Protein AF-A0A0G3GZN6-F1 (afdb_monomer)

Radius of gyration: 26.16 Å; Cα contacts (8 Å, |Δi|>4): 339; chains: 1; bounding box: 71×55×62 Å

Solvent-accessible surface area (backbone atoms only — not comparable to full-atom values): 18906 Å² total; per-residue (Å²): 135,57,73,65,49,55,49,53,52,57,49,46,60,49,47,71,54,46,56,57,53,53,52,50,51,47,49,55,53,44,57,55,48,41,56,56,49,52,62,37,62,72,39,82,48,73,69,30,51,52,51,42,54,56,49,53,56,48,53,42,52,58,48,52,52,50,45,58,50,50,54,51,56,45,49,78,73,47,54,88,34,71,83,41,93,45,68,72,44,28,52,50,44,50,58,52,49,53,53,51,50,54,51,41,54,48,48,52,56,48,51,72,51,54,74,42,95,53,46,46,66,51,36,50,52,42,48,55,48,22,53,51,52,43,58,53,43,46,75,64,38,50,30,88,87,80,64,40,70,31,90,57,91,67,89,54,46,56,73,44,80,43,69,23,84,79,78,71,45,76,36,78,49,72,48,52,74,50,27,47,42,42,72,59,39,26,51,51,45,15,51,55,76,38,44,67,52,53,50,51,48,54,63,45,71,72,45,96,79,70,55,34,28,58,52,43,51,53,52,46,52,44,52,54,51,30,48,49,47,18,33,75,69,38,47,76,58,34,62,72,44,46,64,56,58,43,48,51,49,46,46,46,33,64,72,32,88,70,24,43,40,61,66,74,75,17,24,67,18,32,42,28,45,47,52,32,53,43,52,50,33,56,51,43,52,53,28,57,74,71,64,36,63,69,62,35,53,52,51,49,50,36,48,62,71,65,46,58,92,89,40,63,66,50,50,26,37,74,66,74,67,55,50,70,70,59,45,53,56,51,46,59,52,21,71,67,33,48,76,51,91,88,66,75,92,124

Sequence (346 aa):
MTSELQEILALRDRLDVFLPKLKQRCQEFGEDSKKEAAEMRADQTDEGKQSFGVFTAAVIRQIMAVGTKAERTFAQHFEKFEDSDNDAVFAEYKRSSDRVDTFLEWLEIYTDHLFDDGYGEDSERLYQQALQDYEQLKNSFTCSQCGAPVPVDKMYYTSQYLTCLGCETQTTFTPTEAMQMLPRLAEDLADSRTKHLEKELDDLALKHNLYHGEMLVRHVNYLLAQYRVMHEILPEYAEQKRHQFITSAVVEATQKAHTDLEPAGTLIPDVSYVNVIGGFGDGLILLRQDNDTLIAALLEDIVRALARPGDGLAEAVLANTYNNEVWEQYAAIAQQSPQSEKHNPL

pLDDT: mean 86.74, std 11.37, range [29.16, 98.56]

Structure (mmCIF, N/CA/C/O backbone):
data_AF-A0A0G3GZN6-F1
#
_entry.id   AF-A0A0G3GZN6-F1
#
loop_
_atom_site.group_PDB
_atom_site.id
_atom_site.type_symbol
_atom_site.label_atom_id
_atom_site.label_alt_id
_atom_site.label_comp_id
_atom_site.label_asym_id
_atom_site.label_entity_id
_atom_site.label_seq_id
_atom_site.pdbx_PDB_ins_code
_atom_site.Cartn_x
_atom_site.Cartn_y
_atom_site.Cartn_z
_atom_site.occupancy
_atom_site.B_iso_or_equiv
_atom_site.auth_seq_id
_atom_site.auth_comp_id
_atom_site.auth_asym_id
_atom_site.auth_atom_id
_atom_site.pdbx_PDB_model_num
ATOM 1 N N . MET A 1 1 ? 34.617 17.169 -29.721 1.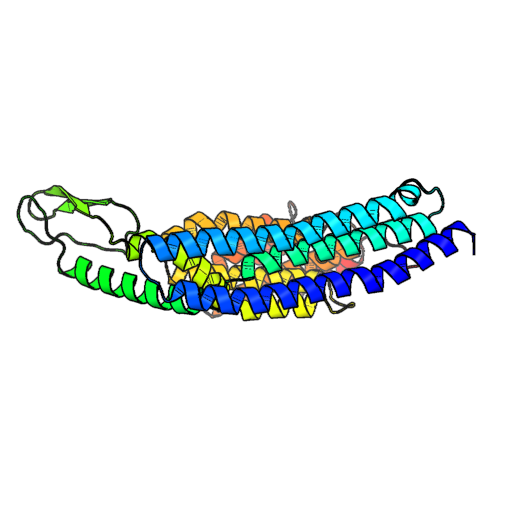00 54.88 1 MET A N 1
ATOM 2 C CA . MET A 1 1 ? 33.495 17.594 -28.858 1.00 54.88 1 MET A CA 1
ATOM 3 C C . MET A 1 1 ? 33.037 18.964 -29.314 1.00 54.88 1 MET A C 1
ATOM 5 O O . MET A 1 1 ? 33.888 19.823 -29.510 1.00 54.88 1 MET A O 1
ATOM 9 N N . THR A 1 2 ? 31.738 19.136 -29.552 1.00 71.50 2 THR A N 1
ATOM 10 C CA . THR A 1 2 ? 31.125 20.434 -29.874 1.00 71.50 2 THR A CA 1
ATOM 11 C C . THR A 1 2 ? 31.126 21.344 -28.637 1.00 71.50 2 THR A C 1
ATOM 13 O O . THR A 1 2 ? 31.161 20.855 -27.508 1.00 71.50 2 THR A O 1
ATOM 16 N N . SER A 1 3 ? 31.116 22.665 -28.844 1.00 84.81 3 SER A N 1
ATOM 17 C CA . SER A 1 3 ? 31.146 23.662 -27.757 1.00 84.81 3 SER A CA 1
ATOM 18 C C . SER A 1 3 ? 29.940 23.550 -26.814 1.00 84.81 3 SER A C 1
ATOM 20 O O . SER A 1 3 ? 30.090 23.732 -25.612 1.00 84.81 3 SER A O 1
ATOM 22 N N . GLU A 1 4 ? 28.760 23.214 -27.340 1.00 88.44 4 GLU A N 1
ATOM 23 C CA . GLU A 1 4 ? 27.531 23.024 -26.551 1.00 88.44 4 GLU A CA 1
ATOM 24 C C . GLU A 1 4 ? 27.600 21.783 -25.660 1.00 88.44 4 GLU A C 1
ATOM 26 O O . GLU A 1 4 ? 27.222 21.837 -24.494 1.00 88.44 4 GLU A O 1
ATOM 31 N N . LEU A 1 5 ? 28.169 20.686 -26.172 1.00 90.38 5 LEU A N 1
ATOM 32 C CA . LEU A 1 5 ? 28.367 19.472 -25.386 1.00 90.38 5 LEU A CA 1
ATOM 33 C C . LEU A 1 5 ? 29.334 19.717 -24.219 1.00 90.38 5 LEU A C 1
ATOM 35 O O . LEU A 1 5 ? 29.114 19.229 -23.118 1.00 90.38 5 LEU A O 1
ATOM 39 N N . GLN A 1 6 ? 30.390 20.510 -24.423 1.00 93.19 6 GLN A N 1
ATOM 40 C CA . GLN A 1 6 ? 31.271 20.928 -23.324 1.00 93.19 6 GLN A CA 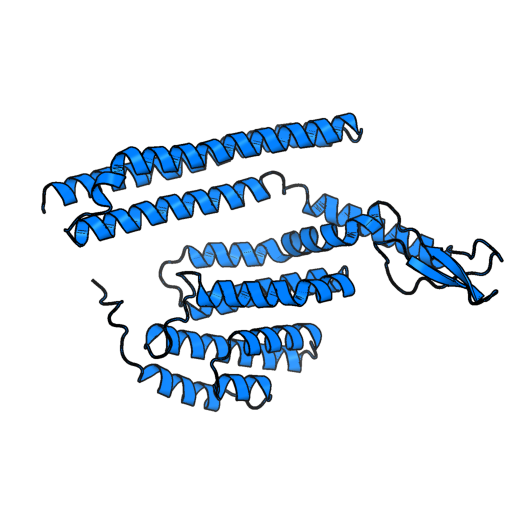1
ATOM 41 C C . GLN A 1 6 ? 30.540 21.762 -22.274 1.00 93.19 6 GLN A C 1
ATOM 43 O O . GLN A 1 6 ? 30.786 21.601 -21.079 1.00 93.19 6 GLN A O 1
ATOM 48 N N . GLU A 1 7 ? 29.659 22.653 -22.717 1.00 94.94 7 GLU A N 1
ATOM 49 C CA . GLU A 1 7 ? 28.921 23.536 -21.828 1.00 94.94 7 GLU A CA 1
ATOM 50 C C . GLU A 1 7 ? 27.921 22.769 -20.956 1.00 94.94 7 GLU A C 1
ATOM 52 O O . GLU A 1 7 ? 27.927 22.946 -19.735 1.00 94.94 7 GLU A O 1
ATOM 57 N N . ILE A 1 8 ? 27.108 21.888 -21.547 1.00 95.81 8 ILE A N 1
ATOM 58 C CA . ILE A 1 8 ? 26.110 21.128 -20.787 1.00 95.81 8 ILE A CA 1
ATOM 59 C C . ILE A 1 8 ? 26.760 20.133 -19.820 1.00 95.81 8 ILE A C 1
ATOM 61 O O . ILE A 1 8 ? 26.313 20.020 -18.683 1.00 95.81 8 ILE A O 1
ATOM 65 N N . LEU A 1 9 ? 27.877 19.499 -20.199 1.00 93.81 9 LEU A N 1
ATOM 66 C CA . LEU A 1 9 ? 28.622 18.614 -19.296 1.00 93.81 9 LEU A CA 1
ATOM 67 C C . LEU A 1 9 ? 29.187 19.380 -18.089 1.00 93.81 9 LEU A C 1
ATOM 69 O O . LEU A 1 9 ? 29.111 18.902 -16.960 1.00 93.81 9 LEU A O 1
ATOM 73 N N . ALA A 1 10 ? 29.690 20.602 -18.297 1.00 95.19 10 ALA A N 1
ATOM 74 C CA . ALA A 1 10 ? 30.166 21.447 -17.202 1.00 95.19 10 ALA A CA 1
ATOM 75 C C . ALA A 1 10 ? 29.026 21.925 -16.283 1.00 95.19 10 ALA A C 1
ATOM 77 O O . ALA A 1 10 ? 29.235 22.118 -15.083 1.00 95.19 10 ALA A O 1
ATOM 78 N N . LEU A 1 11 ? 27.825 22.140 -16.828 1.00 96.06 11 LEU A N 1
ATOM 79 C CA . LEU A 1 11 ? 26.633 22.441 -16.034 1.00 96.06 11 LEU A CA 1
ATOM 80 C C . LEU A 1 11 ? 26.155 21.216 -15.256 1.00 96.06 11 LEU A C 1
ATOM 82 O O . LEU A 1 11 ? 25.836 21.353 -14.075 1.00 96.06 11 LEU A O 1
ATOM 86 N N . ARG A 1 12 ? 26.188 20.026 -15.862 1.00 93.75 12 ARG A N 1
ATOM 87 C CA . ARG A 1 12 ? 25.892 18.764 -15.182 1.00 93.75 12 ARG A CA 1
ATOM 88 C C . ARG A 1 12 ? 26.830 18.527 -14.002 1.00 93.75 12 ARG A C 1
ATOM 90 O O . ARG A 1 12 ? 26.353 18.249 -12.909 1.00 93.75 12 ARG A O 1
ATOM 97 N N . ASP A 1 13 ? 28.138 18.737 -14.162 1.00 87.88 13 ASP A N 1
ATOM 98 C CA . ASP A 1 13 ? 29.097 18.593 -13.053 1.00 87.88 13 ASP A CA 1
ATOM 99 C C . ASP A 1 13 ? 28.774 19.539 -11.878 1.00 87.88 13 ASP A C 1
ATOM 101 O O . ASP A 1 13 ? 28.983 19.208 -10.710 1.00 87.88 13 ASP A O 1
ATOM 105 N N . ARG A 1 14 ? 28.237 20.734 -12.162 1.00 93.56 14 ARG A N 1
ATOM 106 C CA . ARG A 1 14 ? 27.777 21.666 -11.119 1.00 93.56 14 ARG A CA 1
ATOM 107 C C . ARG A 1 14 ? 26.476 21.201 -10.477 1.00 93.56 14 ARG A C 1
ATOM 109 O O . ARG A 1 14 ? 26.337 21.348 -9.263 1.00 93.56 14 ARG A O 1
ATOM 116 N N . LEU A 1 15 ? 25.551 20.658 -11.266 1.00 90.69 15 LEU A N 1
ATOM 117 C CA . LEU A 1 15 ? 24.291 20.095 -10.784 1.00 90.69 15 LEU A CA 1
ATOM 118 C C . LEU A 1 15 ? 24.547 18.924 -9.823 1.00 90.69 15 LEU A C 1
ATOM 120 O O . LEU A 1 15 ? 23.963 18.893 -8.739 1.00 90.69 15 LEU A O 1
ATOM 124 N N . ASP A 1 16 ? 25.519 18.069 -10.154 1.00 78.88 16 ASP A N 1
ATOM 125 C CA . ASP A 1 16 ? 25.955 16.917 -9.348 1.00 78.88 16 ASP A CA 1
ATOM 126 C C . ASP A 1 16 ? 26.524 17.310 -7.983 1.00 78.88 16 ASP A C 1
ATOM 128 O O . ASP A 1 16 ? 26.513 16.520 -7.044 1.00 78.88 16 ASP A O 1
ATOM 132 N N . VAL A 1 17 ? 26.987 18.551 -7.832 1.00 88.12 17 VAL A N 1
ATOM 133 C CA . VAL A 1 17 ? 27.414 19.102 -6.538 1.00 88.12 17 VAL A CA 1
ATOM 134 C C . VAL A 1 17 ? 26.287 19.882 -5.860 1.00 88.12 17 VAL A C 1
ATOM 136 O O . VAL A 1 17 ? 26.224 19.957 -4.631 1.00 88.12 17 VAL A O 1
ATOM 139 N N . PHE A 1 18 ? 25.413 20.508 -6.642 1.00 93.50 18 PHE A N 1
ATOM 140 C CA . PHE A 1 18 ? 24.361 21.386 -6.151 1.00 93.50 18 PHE A CA 1
ATOM 141 C C . PHE A 1 18 ? 23.223 20.620 -5.472 1.00 93.50 18 PHE A C 1
ATOM 143 O O . PHE A 1 18 ? 22.895 20.944 -4.328 1.00 93.50 18 PHE A O 1
ATOM 150 N N . LEU A 1 19 ? 22.659 19.600 -6.129 1.00 83.62 19 LEU A N 1
ATOM 151 C CA . LEU A 1 19 ? 21.518 18.847 -5.592 1.00 83.62 19 LEU A CA 1
ATOM 152 C C . LEU A 1 19 ? 21.861 18.131 -4.274 1.00 83.62 19 LEU A C 1
ATOM 154 O O . LEU A 1 19 ? 21.110 18.306 -3.311 1.00 83.62 19 LEU A O 1
ATOM 158 N N . PRO A 1 20 ? 23.016 17.442 -4.128 1.00 81.44 20 PRO A N 1
ATOM 159 C CA . PRO A 1 20 ? 23.381 16.837 -2.846 1.00 81.44 20 PRO A CA 1
ATOM 160 C C . PRO A 1 20 ? 23.538 17.852 -1.709 1.00 81.44 20 PRO A C 1
ATOM 162 O O . PRO A 1 20 ? 23.175 17.560 -0.574 1.00 81.44 20 PRO A O 1
ATOM 165 N N . LYS A 1 21 ? 24.022 19.069 -1.994 1.00 87.56 21 LYS A N 1
ATOM 166 C CA . LYS A 1 21 ? 24.118 20.136 -0.982 1.00 87.56 21 LYS A CA 1
ATOM 167 C C . LYS A 1 21 ? 22.751 20.649 -0.543 1.00 87.56 21 LYS A C 1
ATOM 169 O O . LYS A 1 21 ? 22.578 20.975 0.629 1.00 87.56 21 LYS A O 1
ATOM 174 N N . LEU A 1 22 ? 21.793 20.752 -1.466 1.00 90.19 22 LEU A N 1
ATOM 175 C CA . LEU A 1 22 ? 20.415 21.094 -1.113 1.00 90.19 22 LEU A CA 1
ATOM 176 C C . LEU A 1 22 ? 19.787 19.993 -0.258 1.00 90.19 22 LEU A C 1
ATOM 178 O O . LEU A 1 22 ? 19.248 20.299 0.802 1.00 90.19 22 LEU A O 1
ATOM 182 N N . LYS A 1 23 ? 19.942 18.731 -0.674 1.00 82.25 23 LYS A N 1
ATOM 183 C CA . LYS A 1 23 ? 19.497 17.551 0.074 1.00 82.25 23 LYS A CA 1
ATOM 184 C C . LYS A 1 23 ? 20.052 17.539 1.499 1.00 82.25 23 LYS A C 1
ATOM 186 O O . LYS A 1 23 ? 19.273 17.497 2.445 1.00 82.25 23 LYS A O 1
ATOM 191 N N . GLN A 1 24 ? 21.368 17.694 1.657 1.00 81.94 24 GLN A N 1
ATOM 192 C CA . GLN A 1 24 ? 22.016 17.766 2.969 1.00 81.94 24 GLN A CA 1
ATOM 193 C C . GLN A 1 24 ? 21.438 18.895 3.832 1.00 81.94 24 GLN A C 1
ATOM 195 O O . GLN A 1 24 ? 21.144 18.691 5.004 1.00 81.94 24 GLN A O 1
ATOM 200 N N . ARG A 1 25 ? 21.221 20.082 3.258 1.00 88.50 25 ARG A N 1
ATOM 201 C CA . ARG A 1 25 ? 20.662 21.217 4.002 1.00 88.50 25 ARG A CA 1
ATOM 202 C C . ARG A 1 25 ? 19.217 20.975 4.450 1.00 88.50 25 ARG A C 1
ATOM 204 O O . ARG A 1 25 ? 18.853 21.401 5.543 1.00 88.50 25 ARG A O 1
ATOM 211 N N . CYS A 1 26 ? 18.398 20.321 3.626 1.00 87.62 26 CYS A N 1
ATOM 212 C CA . CYS A 1 26 ? 17.045 19.912 4.011 1.00 87.62 26 CYS A CA 1
ATOM 213 C C . CYS A 1 26 ? 17.077 18.870 5.136 1.00 87.62 26 CYS A C 1
ATOM 215 O O . CYS A 1 26 ? 16.273 18.952 6.062 1.00 87.62 26 CYS A O 1
ATOM 217 N N . GLN A 1 27 ? 18.033 17.939 5.084 1.00 82.75 27 GLN A N 1
ATOM 218 C CA . GLN A 1 27 ? 18.252 16.950 6.139 1.00 82.75 27 GLN A CA 1
ATOM 219 C C . GLN A 1 27 ? 18.639 17.612 7.465 1.00 82.75 27 GLN A C 1
ATOM 221 O O . GLN A 1 27 ? 17.963 17.411 8.465 1.00 82.75 27 GLN A O 1
ATOM 226 N N . GLU A 1 28 ? 19.657 18.475 7.462 1.00 84.25 28 GLU A N 1
ATOM 227 C CA . GLU A 1 28 ? 20.107 19.209 8.654 1.00 84.25 28 GLU A CA 1
ATOM 228 C C . GLU A 1 28 ? 18.979 20.049 9.272 1.00 84.25 28 GLU A C 1
ATOM 230 O O . GLU A 1 28 ? 18.716 19.960 10.469 1.00 84.25 28 GLU A O 1
ATOM 235 N N . PHE A 1 29 ? 18.267 20.823 8.447 1.00 91.94 29 PHE A N 1
ATOM 236 C CA . PHE A 1 29 ? 17.153 21.648 8.915 1.00 91.94 29 PHE A CA 1
ATOM 237 C C . PHE A 1 29 ? 15.992 20.810 9.464 1.00 91.94 29 PHE A C 1
ATOM 239 O O . PHE A 1 29 ? 15.386 21.177 10.472 1.00 91.94 29 PHE A O 1
ATOM 246 N N . GLY A 1 30 ? 15.684 19.686 8.817 1.00 86.12 30 GLY A N 1
ATOM 247 C CA . GLY A 1 30 ? 14.639 18.780 9.271 1.00 86.12 30 GLY A CA 1
ATOM 248 C C . GLY A 1 30 ? 14.979 18.103 10.600 1.00 86.12 30 GLY A C 1
ATOM 249 O O . GLY A 1 30 ? 14.142 18.090 11.496 1.00 86.12 30 GLY A O 1
ATOM 250 N N . GLU A 1 31 ? 16.210 17.625 10.776 1.00 79.69 31 GLU A N 1
ATOM 251 C CA . GLU A 1 31 ? 16.668 17.017 12.033 1.00 79.69 31 GLU A CA 1
ATOM 252 C C . GLU A 1 31 ? 16.656 18.002 13.209 1.00 79.69 31 GLU A C 1
ATOM 254 O O . GLU A 1 31 ? 16.281 17.642 14.326 1.00 79.69 31 GLU A O 1
ATOM 259 N N . ASP A 1 32 ? 17.015 19.265 12.978 1.00 85.56 32 ASP A N 1
ATOM 260 C CA . ASP A 1 32 ? 16.890 20.295 14.011 1.00 85.56 32 ASP A CA 1
ATOM 261 C C . ASP A 1 32 ? 15.421 20.620 14.314 1.00 85.56 32 ASP A C 1
ATOM 263 O O . ASP A 1 32 ? 15.041 20.728 15.482 1.00 85.56 32 ASP A O 1
ATOM 267 N N . SER A 1 33 ? 14.570 20.663 13.286 1.00 90.38 33 SER A N 1
ATOM 268 C CA . SER A 1 33 ? 13.128 20.884 13.446 1.00 90.38 33 SER A CA 1
ATOM 269 C C . SER A 1 33 ? 12.433 19.739 14.189 1.00 90.38 33 SER A C 1
ATOM 271 O O . SER A 1 33 ? 11.510 19.991 14.959 1.00 90.38 33 SER A O 1
ATOM 273 N N . LYS A 1 34 ? 12.869 18.483 14.007 1.00 82.81 34 LYS A N 1
ATOM 274 C CA . LYS A 1 34 ? 12.354 17.316 14.749 1.00 82.81 34 LYS A CA 1
ATOM 275 C C . LYS A 1 34 ? 12.546 17.465 16.258 1.00 82.81 34 LYS A C 1
ATOM 277 O O . LYS A 1 34 ? 11.641 17.128 17.020 1.00 82.81 34 LYS A O 1
ATOM 282 N N . LYS A 1 35 ? 13.698 17.986 16.696 1.00 80.88 35 LYS A N 1
ATOM 283 C CA . LYS A 1 35 ? 13.993 18.201 18.126 1.00 80.88 35 LYS A CA 1
ATOM 284 C C . LYS A 1 35 ? 13.028 19.215 18.737 1.00 80.88 35 LYS A C 1
ATOM 286 O O . LYS A 1 35 ? 12.442 18.946 19.779 1.00 80.88 35 LYS A O 1
ATOM 291 N N . GLU A 1 36 ? 12.812 20.334 18.051 1.00 83.44 36 GLU A N 1
ATOM 292 C CA . GLU A 1 36 ? 11.877 21.382 18.481 1.00 83.44 36 GLU A CA 1
ATOM 293 C C . GLU A 1 36 ? 10.416 20.889 18.458 1.00 83.44 36 GLU A C 1
ATOM 295 O O . GLU A 1 36 ? 9.658 21.099 19.405 1.00 83.44 36 GLU A O 1
ATOM 300 N N . ALA A 1 37 ? 10.040 20.124 17.430 1.00 81.88 37 ALA A N 1
ATOM 301 C CA . ALA A 1 37 ? 8.743 19.456 17.338 1.00 81.88 37 ALA A CA 1
ATOM 302 C C . ALA A 1 37 ? 8.474 18.493 18.510 1.00 81.88 37 ALA A C 1
ATOM 304 O O . ALA A 1 37 ? 7.339 18.415 18.984 1.00 81.88 37 ALA A O 1
ATOM 305 N N . ALA A 1 38 ? 9.486 17.759 18.981 1.00 74.88 38 ALA A N 1
ATOM 306 C CA . ALA A 1 38 ? 9.346 16.837 20.107 1.00 74.88 38 ALA A CA 1
ATOM 307 C C . ALA A 1 38 ? 9.041 17.572 21.425 1.00 74.88 38 ALA A C 1
ATOM 309 O O . ALA A 1 38 ? 8.207 17.111 22.204 1.00 74.88 38 ALA A O 1
ATOM 310 N N . GLU A 1 39 ? 9.654 18.738 21.649 1.00 74.75 39 GLU A N 1
ATOM 311 C CA . GLU A 1 39 ? 9.360 19.591 22.808 1.00 74.75 39 GLU A CA 1
ATOM 312 C C . GLU A 1 39 ? 7.918 20.120 22.763 1.00 74.75 39 GLU A C 1
ATOM 314 O O . GLU A 1 39 ? 7.222 20.100 23.778 1.00 74.75 39 GLU A O 1
ATOM 319 N N . MET A 1 40 ? 7.431 20.508 21.578 1.00 75.69 40 MET A N 1
ATOM 320 C CA . MET A 1 40 ? 6.047 20.961 21.385 1.00 75.69 40 MET A CA 1
ATOM 321 C C . MET A 1 40 ? 5.017 19.835 21.565 1.00 75.69 40 MET A C 1
ATOM 323 O O . MET A 1 40 ? 3.931 20.083 22.081 1.00 75.69 40 MET A O 1
ATOM 327 N N . ARG A 1 41 ? 5.344 18.587 21.195 1.00 67.31 41 ARG A N 1
ATOM 328 C CA . ARG A 1 41 ? 4.459 17.419 21.405 1.00 67.31 41 ARG A CA 1
ATOM 329 C C . ARG A 1 41 ? 4.240 17.059 22.871 1.00 67.31 41 ARG A C 1
ATOM 331 O O . ARG A 1 41 ? 3.245 16.406 23.192 1.00 67.31 41 ARG A O 1
ATOM 338 N N . ALA A 1 42 ? 5.155 17.440 23.759 1.00 70.50 42 ALA A N 1
ATOM 339 C CA . ALA A 1 42 ? 4.995 17.189 25.188 1.00 70.50 42 ALA A CA 1
ATOM 340 C C . ALA A 1 42 ? 3.809 17.975 25.783 1.00 70.50 42 ALA A C 1
ATOM 342 O O . ALA A 1 42 ? 3.253 17.570 26.806 1.00 70.50 42 ALA A O 1
ATOM 343 N N . ASP A 1 43 ? 3.388 19.059 25.125 1.00 71.44 43 ASP A N 1
ATOM 344 C CA . ASP A 1 43 ? 2.198 19.822 25.482 1.00 71.44 43 ASP A CA 1
ATOM 345 C C . ASP A 1 43 ? 0.939 19.214 24.837 1.00 71.44 43 ASP A C 1
ATOM 347 O O . ASP A 1 43 ? 0.632 19.417 23.663 1.00 71.44 43 ASP A O 1
ATOM 351 N N . GLN A 1 44 ? 0.201 18.436 25.631 1.00 63.56 44 GLN A N 1
ATOM 352 C CA . GLN A 1 44 ? -1.002 17.712 25.199 1.00 63.56 44 GLN A CA 1
ATOM 353 C C . GLN A 1 44 ? -2.284 18.565 25.220 1.00 63.56 44 GLN A C 1
ATOM 355 O O . GLN A 1 44 ? -3.376 18.033 24.992 1.00 63.56 44 GLN A O 1
ATOM 360 N N . THR A 1 45 ? -2.182 19.868 25.499 1.00 71.69 45 THR A N 1
ATOM 361 C CA . THR A 1 45 ? -3.320 20.793 25.412 1.00 71.69 45 THR A CA 1
ATOM 362 C C . THR A 1 45 ? -3.750 21.016 23.959 1.00 71.69 45 THR A C 1
ATOM 364 O O . THR A 1 45 ? -2.980 20.801 23.022 1.00 71.69 45 THR A O 1
ATOM 367 N N . ASP A 1 46 ? -4.986 21.473 23.742 1.00 58.47 46 ASP A N 1
ATOM 368 C CA . ASP A 1 46 ? -5.468 21.806 22.392 1.00 58.47 46 ASP A CA 1
ATOM 369 C C . ASP A 1 46 ? -4.649 22.942 21.754 1.00 58.47 46 ASP A C 1
ATOM 371 O O . ASP A 1 46 ? -4.366 22.915 20.554 1.00 58.47 46 ASP A O 1
ATOM 375 N N . GLU A 1 47 ? -4.195 23.898 22.569 1.00 67.19 47 GLU A N 1
ATOM 376 C CA . GLU A 1 47 ? -3.286 24.975 22.157 1.00 67.19 47 GLU A CA 1
ATOM 377 C C . GLU A 1 47 ? -1.904 24.429 21.755 1.00 67.19 47 GLU A C 1
ATOM 379 O O . GLU A 1 47 ? -1.343 24.850 20.735 1.00 67.19 47 GLU A O 1
ATOM 384 N N . GLY A 1 48 ? -1.382 23.443 22.494 1.00 68.69 48 GLY A N 1
ATOM 385 C CA . GLY A 1 48 ? -0.144 22.729 22.170 1.00 68.69 48 GLY A CA 1
ATOM 386 C C . GLY A 1 48 ? -0.237 21.965 20.847 1.00 68.69 48 GLY A C 1
ATOM 387 O O . GLY A 1 48 ? 0.605 22.137 19.962 1.00 68.69 48 GLY A O 1
ATOM 388 N N . LYS A 1 49 ? -1.324 21.212 20.639 1.00 64.81 49 LYS A N 1
ATOM 389 C CA . LYS A 1 49 ? -1.589 20.480 19.385 1.00 64.81 49 LYS A CA 1
ATOM 390 C C . LYS A 1 49 ? -1.718 21.412 18.180 1.00 64.81 49 LYS A C 1
ATOM 392 O O . LYS A 1 49 ? -1.166 21.124 17.116 1.00 64.81 49 LYS A O 1
ATOM 397 N N . GLN A 1 50 ? -2.412 22.542 18.334 1.00 66.62 50 GLN A N 1
ATOM 398 C CA . GLN A 1 50 ? -2.526 23.545 17.274 1.00 66.62 50 GLN A CA 1
ATOM 399 C C . GLN A 1 50 ? -1.160 24.158 16.940 1.00 66.62 50 GLN A C 1
ATOM 401 O O . GLN A 1 50 ? -0.816 24.294 15.764 1.00 66.62 50 GLN A O 1
ATOM 406 N N . SER A 1 51 ? -0.369 24.489 17.961 1.00 76.81 51 SER A N 1
ATOM 407 C CA . SER A 1 51 ? 0.974 25.052 17.793 1.00 76.81 51 SER A CA 1
ATOM 408 C C . SER A 1 51 ? 1.908 24.074 17.073 1.00 76.81 51 SER A C 1
ATOM 410 O O . SER A 1 51 ? 2.592 24.468 16.127 1.00 76.81 51 SER A O 1
ATOM 412 N N . PHE A 1 52 ? 1.851 22.787 17.427 1.00 79.00 52 PHE A N 1
ATOM 413 C CA . PHE A 1 52 ? 2.579 21.715 16.748 1.00 79.00 52 PHE A CA 1
ATOM 414 C C . PHE A 1 52 ? 2.188 21.586 15.263 1.00 79.00 52 PHE A C 1
ATOM 416 O O . PHE A 1 52 ? 3.055 21.523 14.387 1.00 79.00 52 PHE A O 1
ATOM 423 N N . GLY A 1 53 ? 0.888 21.601 14.948 1.00 71.12 53 GLY A N 1
ATOM 424 C CA . GLY A 1 53 ? 0.406 21.541 13.563 1.00 71.12 53 GLY A CA 1
ATOM 425 C C . GLY A 1 53 ? 0.840 22.747 12.719 1.00 71.12 53 GLY A C 1
ATOM 426 O O . GLY A 1 53 ? 1.258 22.598 11.571 1.00 71.12 53 GLY A O 1
ATOM 427 N N . VAL A 1 54 ? 0.801 23.955 13.291 1.00 76.94 54 VAL A N 1
ATOM 428 C CA . VAL A 1 54 ? 1.266 25.178 12.611 1.00 76.94 54 VAL A CA 1
ATOM 429 C C . VAL A 1 54 ? 2.774 25.133 12.359 1.00 76.94 54 VAL A C 1
ATOM 431 O O . VAL A 1 54 ? 3.217 25.494 11.264 1.00 76.94 54 VAL A O 1
ATOM 434 N N . PHE A 1 55 ? 3.546 24.680 13.348 1.00 89.69 55 PHE A N 1
ATOM 435 C CA . PHE A 1 55 ? 4.997 24.552 13.263 1.00 89.69 55 PHE A CA 1
ATOM 436 C C . PHE A 1 55 ? 5.419 23.564 12.171 1.00 89.69 55 PHE A C 1
ATOM 438 O O . PHE A 1 55 ? 6.131 23.940 11.240 1.00 89.69 55 PHE A O 1
ATOM 445 N N . THR A 1 56 ? 4.922 22.327 12.226 1.00 84.50 56 THR A N 1
ATOM 446 C CA . THR A 1 56 ? 5.272 21.274 11.257 1.00 84.50 56 THR A CA 1
ATOM 447 C C . THR A 1 56 ? 4.925 21.676 9.824 1.00 84.50 56 THR A C 1
ATOM 449 O O . THR A 1 56 ? 5.762 21.561 8.928 1.00 84.50 56 THR A O 1
ATOM 452 N N . ALA A 1 57 ? 3.750 22.273 9.606 1.00 77.25 57 ALA A N 1
ATOM 453 C CA . ALA A 1 57 ? 3.365 22.787 8.295 1.00 77.25 57 ALA A CA 1
ATOM 454 C C . ALA A 1 57 ? 4.281 23.928 7.807 1.00 77.25 57 ALA A C 1
ATOM 456 O O . ALA A 1 57 ? 4.511 24.069 6.604 1.00 77.25 57 ALA A O 1
ATOM 457 N N . ALA A 1 58 ? 4.800 24.770 8.709 1.00 84.25 58 ALA A N 1
ATOM 458 C CA . ALA A 1 58 ? 5.759 25.815 8.353 1.00 84.25 58 ALA A CA 1
ATOM 459 C C . ALA A 1 58 ? 7.116 25.233 7.941 1.00 84.25 58 ALA A C 1
ATOM 461 O O . ALA A 1 58 ? 7.670 25.668 6.930 1.00 84.25 58 ALA A O 1
ATOM 462 N N . VAL A 1 59 ? 7.602 24.223 8.667 1.00 91.25 59 VAL A N 1
ATOM 463 C CA . VAL A 1 59 ? 8.847 23.512 8.346 1.00 91.25 59 VAL A CA 1
ATOM 464 C C . VAL A 1 59 ? 8.743 22.820 6.987 1.00 91.25 59 VAL A C 1
ATOM 466 O O . VAL A 1 59 ? 9.610 23.028 6.136 1.00 91.25 59 VAL A O 1
ATOM 469 N N . ILE A 1 60 ? 7.655 22.082 6.736 1.00 85.25 60 ILE A N 1
ATOM 470 C CA . ILE A 1 60 ? 7.406 21.413 5.447 1.00 85.25 60 ILE A CA 1
ATOM 471 C C . ILE A 1 60 ? 7.419 22.432 4.304 1.00 85.25 60 ILE A C 1
ATOM 473 O O . ILE A 1 60 ? 8.162 22.267 3.338 1.00 85.25 60 ILE A O 1
ATOM 477 N N . ARG A 1 61 ? 6.683 23.547 4.432 1.00 86.94 61 ARG A N 1
ATOM 478 C CA . ARG A 1 61 ? 6.690 24.615 3.413 1.00 86.94 61 ARG A CA 1
ATOM 479 C C . ARG A 1 61 ? 8.091 25.163 3.148 1.00 86.94 61 ARG A C 1
ATOM 481 O O . ARG A 1 61 ? 8.423 25.475 2.006 1.00 86.94 61 ARG A O 1
ATOM 488 N N . GLN A 1 62 ? 8.904 25.309 4.190 1.00 90.06 62 GLN A N 1
ATOM 489 C CA . GLN A 1 62 ? 10.256 25.842 4.065 1.00 90.06 62 GLN A CA 1
ATOM 490 C C . GLN A 1 62 ? 11.205 24.866 3.357 1.00 90.06 62 GLN A C 1
ATOM 492 O O . GLN A 1 62 ? 12.054 25.311 2.583 1.00 90.06 62 GLN A O 1
ATOM 497 N N . ILE A 1 63 ? 11.036 23.560 3.570 1.00 88.88 63 ILE A N 1
ATOM 498 C CA . ILE A 1 63 ? 11.782 22.517 2.857 1.00 88.88 63 ILE A CA 1
ATOM 499 C C . ILE A 1 63 ? 11.315 22.419 1.402 1.00 88.88 63 ILE A C 1
ATOM 501 O O . ILE A 1 63 ? 12.151 22.450 0.503 1.00 88.88 63 ILE A O 1
ATOM 505 N N . MET A 1 64 ? 10.005 22.433 1.142 1.00 85.81 64 MET A N 1
ATOM 506 C CA . MET A 1 64 ? 9.462 22.407 -0.224 1.00 85.81 64 MET A CA 1
ATOM 507 C C . MET A 1 64 ? 9.887 23.623 -1.058 1.00 85.81 64 MET A C 1
ATOM 509 O O . MET A 1 64 ? 10.150 23.502 -2.254 1.00 85.81 64 MET A O 1
ATOM 513 N N . ALA A 1 65 ? 10.080 24.790 -0.434 1.00 87.31 65 ALA A N 1
ATOM 514 C CA . ALA A 1 65 ? 10.638 25.962 -1.114 1.00 87.31 65 ALA A CA 1
ATOM 515 C C . ALA A 1 65 ? 12.066 25.733 -1.663 1.00 87.31 65 ALA A C 1
ATOM 517 O O . ALA A 1 65 ? 12.505 26.448 -2.571 1.00 87.31 65 ALA A O 1
ATOM 518 N N . VAL A 1 66 ? 12.805 24.744 -1.142 1.00 90.25 66 VAL A N 1
ATOM 519 C CA . VAL A 1 66 ? 14.098 24.317 -1.698 1.00 90.25 66 VAL A CA 1
ATOM 520 C C . VAL A 1 66 ? 13.913 23.581 -3.027 1.00 90.25 66 VAL A C 1
ATOM 522 O O . VAL A 1 66 ? 14.715 23.808 -3.934 1.00 90.25 66 VAL A O 1
ATOM 525 N N . GLY A 1 67 ? 12.845 22.792 -3.177 1.00 84.56 67 GLY A N 1
ATOM 526 C CA . GLY A 1 67 ? 12.460 22.150 -4.439 1.00 84.56 67 GLY A CA 1
ATOM 527 C C . GLY A 1 67 ? 12.204 23.178 -5.536 1.00 84.56 67 GLY A C 1
ATOM 528 O O . GLY A 1 67 ? 12.902 23.186 -6.548 1.00 84.56 67 GLY A O 1
ATOM 529 N N . THR A 1 68 ? 11.357 24.175 -5.256 1.00 84.81 68 THR A N 1
ATOM 530 C CA . THR A 1 68 ? 11.104 25.295 -6.186 1.00 84.81 68 THR A CA 1
ATOM 531 C C . THR A 1 68 ? 12.385 26.038 -6.577 1.00 84.81 68 THR A C 1
ATOM 533 O O . THR A 1 68 ? 12.542 26.526 -7.699 1.00 84.81 68 THR A O 1
ATOM 536 N N . LYS A 1 69 ? 13.347 26.151 -5.652 1.00 87.50 69 LYS A N 1
ATOM 537 C CA . LYS A 1 69 ? 14.653 26.744 -5.956 1.00 87.50 69 LYS A CA 1
ATOM 538 C C . LYS A 1 69 ? 15.482 25.853 -6.886 1.00 87.50 69 LYS A C 1
ATOM 540 O O . LYS A 1 69 ? 16.169 26.401 -7.753 1.00 87.50 69 LYS A O 1
ATOM 545 N N . ALA A 1 70 ? 15.464 24.535 -6.693 1.00 85.62 70 ALA A N 1
ATOM 546 C CA . ALA A 1 70 ? 16.170 23.587 -7.547 1.00 85.62 70 ALA A CA 1
ATOM 547 C C . ALA A 1 70 ? 15.631 23.636 -8.983 1.00 85.62 70 ALA A C 1
ATOM 549 O O . ALA A 1 70 ? 16.415 23.902 -9.893 1.00 85.62 70 ALA A O 1
ATOM 550 N N . GLU A 1 71 ? 14.311 23.538 -9.160 1.00 89.62 71 GLU A N 1
ATOM 551 C CA . GLU A 1 71 ? 13.629 23.660 -10.460 1.00 89.62 71 GLU A CA 1
ATOM 552 C C . GLU A 1 71 ? 13.985 24.967 -11.164 1.00 89.62 71 GLU A C 1
ATOM 554 O O . GLU A 1 71 ? 14.440 24.981 -12.306 1.00 89.62 71 GLU A O 1
ATOM 559 N N . ARG A 1 72 ? 13.857 26.094 -10.453 1.00 88.19 72 ARG A N 1
ATOM 560 C CA . ARG A 1 72 ? 14.164 27.408 -11.020 1.00 88.19 72 ARG A CA 1
ATOM 561 C C . ARG A 1 72 ? 15.626 27.530 -11.438 1.00 88.19 72 ARG A C 1
ATOM 563 O O . ARG A 1 72 ? 15.912 28.142 -12.463 1.00 88.19 72 ARG A O 1
ATOM 570 N N . THR A 1 73 ? 16.550 26.998 -10.641 1.00 91.50 73 THR A N 1
ATOM 571 C CA . THR A 1 73 ? 17.985 27.038 -10.964 1.00 91.50 73 THR A CA 1
ATOM 572 C C . THR A 1 73 ? 18.290 26.153 -12.170 1.00 91.50 73 THR A C 1
ATOM 574 O O . THR A 1 73 ? 19.099 26.534 -13.014 1.00 91.50 73 THR A O 1
ATOM 577 N N . PHE A 1 74 ? 17.628 24.999 -12.273 1.00 90.88 74 PHE A N 1
ATOM 578 C CA . PHE A 1 74 ? 17.742 24.116 -13.424 1.00 90.88 74 PHE A CA 1
ATOM 579 C C . PHE A 1 74 ? 17.237 24.802 -14.696 1.00 90.88 74 PHE A C 1
ATOM 581 O O . PHE A 1 74 ? 18.025 24.990 -15.622 1.00 90.88 74 PHE A O 1
ATOM 588 N N . ALA A 1 75 ? 15.993 25.290 -14.704 1.00 88.06 75 ALA A N 1
ATOM 589 C CA . ALA A 1 75 ? 15.407 25.994 -15.846 1.00 88.06 75 ALA A CA 1
ATOM 590 C C . ALA A 1 75 ? 16.307 27.147 -16.327 1.00 88.06 75 ALA A C 1
ATOM 592 O O . ALA A 1 75 ? 16.690 27.203 -17.492 1.00 88.06 75 ALA A O 1
ATOM 593 N N . GLN A 1 76 ? 16.787 27.991 -15.405 1.00 92.50 76 GLN A N 1
ATOM 594 C CA . GLN A 1 76 ? 17.667 29.125 -15.724 1.00 92.50 76 GLN A CA 1
ATOM 595 C C . GLN A 1 76 ? 18.948 28.763 -16.490 1.00 92.50 76 GLN A C 1
ATOM 597 O O . GLN A 1 76 ? 19.497 29.618 -17.189 1.00 92.50 76 GLN A O 1
ATOM 602 N N . HIS A 1 77 ? 19.466 27.547 -16.325 1.00 92.94 77 HIS A N 1
ATOM 603 C CA . HIS A 1 77 ? 20.743 27.138 -16.906 1.00 92.94 77 HIS A CA 1
ATOM 604 C C . HIS A 1 77 ? 20.613 26.088 -18.013 1.00 92.94 77 HIS A C 1
ATOM 606 O O . HIS A 1 77 ? 21.481 26.048 -18.888 1.00 92.94 77 HIS A O 1
ATOM 612 N N . PHE A 1 78 ? 19.558 25.273 -17.987 1.00 93.00 78 PHE A N 1
ATOM 613 C CA . PHE A 1 78 ? 19.399 24.107 -18.854 1.00 93.00 78 PHE A CA 1
ATOM 614 C C . PHE A 1 78 ? 18.301 24.253 -19.916 1.00 93.00 78 PHE A C 1
ATOM 616 O O . PHE A 1 78 ? 18.408 23.584 -20.936 1.00 93.00 78 PHE A O 1
ATOM 623 N N . GLU A 1 79 ? 17.312 25.143 -19.749 1.00 89.69 79 GLU A N 1
ATOM 624 C CA . GLU A 1 79 ? 16.167 25.308 -20.679 1.00 89.69 79 GLU A CA 1
ATOM 625 C C . GLU A 1 79 ? 16.611 25.549 -22.131 1.00 89.69 79 GLU A C 1
ATOM 627 O O . GLU A 1 79 ? 16.042 25.011 -23.072 1.00 89.69 79 GLU A O 1
ATOM 632 N N . LYS A 1 80 ? 17.728 26.255 -22.335 1.00 92.31 80 LYS A N 1
ATOM 633 C CA . LYS A 1 80 ? 18.295 26.483 -23.674 1.00 92.31 80 LYS A CA 1
ATOM 634 C C . LYS A 1 80 ? 18.724 25.215 -24.433 1.00 92.31 80 LYS A C 1
ATOM 636 O O . LYS A 1 80 ? 19.025 25.315 -25.618 1.00 92.31 80 LYS A O 1
ATOM 641 N N . PHE A 1 81 ? 18.836 24.069 -23.760 1.00 93.81 81 PHE A N 1
ATOM 642 C CA . PHE A 1 81 ? 19.197 22.785 -24.368 1.00 93.81 81 PHE A CA 1
ATOM 643 C C . PHE A 1 81 ? 17.990 21.866 -24.593 1.00 93.81 81 PHE A C 1
ATOM 645 O O . PHE A 1 81 ? 18.172 20.784 -25.149 1.00 93.81 81 PHE A O 1
ATOM 652 N N . GLU A 1 82 ? 16.790 22.280 -24.177 1.00 89.06 82 GLU A N 1
ATOM 653 C CA . GLU A 1 82 ? 15.565 21.480 -24.282 1.00 89.06 82 GLU A CA 1
ATOM 654 C C . GLU A 1 82 ? 15.237 21.115 -25.733 1.00 89.06 82 GLU A C 1
ATOM 656 O O . GLU A 1 82 ? 14.895 19.972 -26.009 1.00 89.06 82 GLU A O 1
ATOM 661 N N . ASP A 1 83 ? 15.458 22.043 -26.665 1.00 88.69 83 ASP A N 1
ATOM 662 C CA . ASP A 1 83 ? 15.201 21.857 -28.098 1.00 88.69 83 ASP A CA 1
ATOM 663 C C . ASP A 1 83 ? 16.499 21.686 -28.914 1.00 88.69 83 ASP A C 1
ATOM 665 O O . ASP A 1 83 ? 16.591 22.112 -30.066 1.00 88.69 83 ASP A O 1
ATOM 669 N N . SER A 1 84 ? 17.562 21.133 -28.317 1.00 89.56 84 SER A N 1
ATOM 670 C CA . SER A 1 84 ? 18.833 20.962 -29.032 1.00 89.56 84 SER A CA 1
ATOM 671 C C . SER A 1 84 ? 18.735 19.887 -30.123 1.00 89.56 84 SER A C 1
ATOM 673 O O . SER A 1 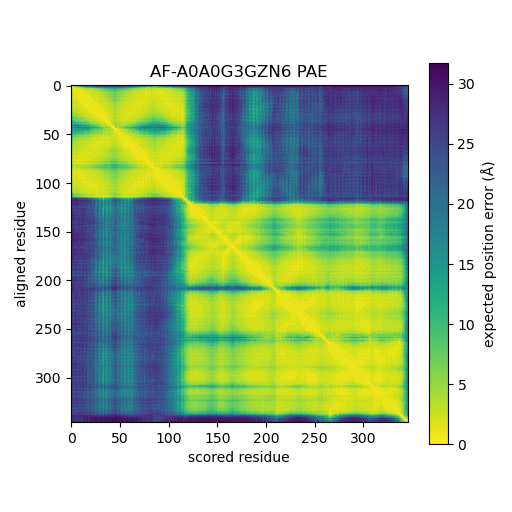84 ? 18.471 18.726 -29.829 1.00 89.56 84 SER A O 1
ATOM 675 N N . ASP A 1 85 ? 19.088 20.243 -31.364 1.00 89.62 85 ASP A N 1
ATOM 676 C CA . ASP A 1 85 ? 19.215 19.304 -32.498 1.00 89.62 85 ASP A CA 1
ATOM 677 C C . ASP A 1 85 ? 20.413 18.334 -32.365 1.00 89.62 85 ASP A C 1
ATOM 679 O O . ASP A 1 85 ? 20.668 17.506 -33.242 1.00 89.62 85 ASP A O 1
ATOM 683 N N . ASN A 1 86 ? 21.217 18.464 -31.306 1.00 92.56 86 ASN A N 1
ATOM 684 C CA . ASN A 1 86 ? 22.343 17.581 -31.037 1.00 92.56 86 ASN A CA 1
ATOM 685 C C . ASN A 1 86 ? 21.928 16.481 -30.056 1.00 92.56 86 ASN A C 1
ATOM 687 O O . ASN A 1 86 ? 21.834 16.730 -28.854 1.00 92.56 86 ASN A O 1
ATOM 691 N N . ASP A 1 87 ? 21.786 15.253 -30.559 1.00 90.94 87 ASP A N 1
ATOM 692 C CA . ASP A 1 87 ? 21.349 14.085 -29.780 1.00 90.94 87 ASP A CA 1
ATOM 693 C C . ASP A 1 87 ? 22.109 13.907 -28.457 1.00 90.94 87 ASP A C 1
ATOM 695 O O . ASP A 1 87 ? 21.513 13.592 -27.429 1.00 90.94 87 ASP A O 1
ATOM 699 N N . ALA A 1 88 ? 23.427 14.140 -28.444 1.00 89.88 88 ALA A N 1
ATOM 700 C CA . ALA A 1 88 ? 24.239 13.982 -27.238 1.00 89.88 88 ALA A CA 1
ATOM 701 C C . ALA A 1 88 ? 23.984 15.090 -26.201 1.00 89.88 88 ALA A C 1
ATOM 703 O O . ALA A 1 88 ? 24.066 14.840 -25.000 1.00 89.88 88 ALA A O 1
ATOM 704 N N . VAL A 1 89 ? 23.685 16.310 -26.655 1.00 92.81 89 VAL A N 1
ATOM 705 C CA . VAL A 1 89 ? 23.327 17.439 -25.783 1.00 92.81 89 VAL A CA 1
ATOM 706 C C . VAL A 1 89 ? 21.923 17.233 -25.226 1.00 92.81 89 VAL A C 1
ATOM 708 O O . VAL A 1 89 ? 21.731 17.344 -24.018 1.00 92.81 89 VAL A O 1
ATOM 711 N N . PHE A 1 90 ? 20.964 16.865 -26.076 1.00 89.25 90 PHE A N 1
ATOM 712 C CA . PHE A 1 90 ? 19.593 16.600 -25.652 1.00 89.25 90 PHE A CA 1
ATOM 713 C C . PHE A 1 90 ? 19.505 15.416 -24.675 1.00 89.25 90 PHE A C 1
ATOM 715 O O . PHE A 1 90 ? 18.831 15.505 -23.648 1.00 89.25 90 PHE A O 1
ATOM 722 N N . ALA A 1 91 ? 20.250 14.333 -24.925 1.00 84.75 91 ALA A N 1
ATOM 723 C CA . ALA A 1 91 ? 20.328 13.202 -24.001 1.00 84.75 91 ALA A CA 1
ATOM 724 C C . ALA A 1 91 ? 20.871 13.612 -22.620 1.00 84.75 91 ALA A C 1
ATOM 726 O O . ALA A 1 91 ? 20.354 13.166 -21.596 1.00 84.75 91 ALA A O 1
ATOM 727 N N . GLU A 1 92 ? 21.886 14.480 -22.567 1.00 93.69 92 GLU A N 1
ATOM 728 C CA . GLU A 1 92 ? 22.430 14.968 -21.295 1.00 93.69 92 GLU A CA 1
ATOM 729 C C . GLU A 1 92 ? 21.485 15.956 -20.593 1.00 93.69 92 GLU A C 1
ATOM 731 O O . GLU A 1 92 ? 21.390 15.939 -19.363 1.00 93.69 92 GLU A O 1
ATOM 736 N N . TYR A 1 93 ? 20.747 16.774 -21.351 1.00 92.69 93 TYR A N 1
ATOM 737 C CA . TYR A 1 93 ? 19.672 17.609 -20.813 1.00 92.69 93 TYR A CA 1
ATOM 738 C C . TYR A 1 93 ? 18.616 16.745 -20.118 1.00 92.69 93 TYR A C 1
ATOM 740 O O . TYR A 1 93 ? 18.318 16.992 -18.950 1.00 92.69 93 TYR A O 1
ATOM 748 N N . LYS A 1 94 ? 18.123 15.690 -20.786 1.00 87.38 94 LYS A N 1
ATOM 749 C CA . LYS A 1 94 ? 17.135 14.765 -20.209 1.00 87.38 94 LYS A CA 1
ATOM 750 C C . LYS A 1 94 ? 17.647 14.102 -18.938 1.00 87.38 94 LYS A C 1
ATOM 752 O O . LYS A 1 94 ? 17.020 14.250 -17.900 1.00 87.38 94 LYS A O 1
ATOM 757 N N . ARG A 1 95 ? 18.857 13.534 -18.964 1.00 81.56 95 ARG A N 1
ATOM 758 C CA . ARG A 1 95 ? 19.484 12.957 -17.759 1.00 81.56 95 ARG A CA 1
ATOM 759 C C . ARG A 1 95 ? 19.627 13.959 -16.615 1.00 81.56 95 ARG A C 1
ATOM 761 O O . ARG A 1 95 ? 19.552 13.578 -15.452 1.00 81.56 95 ARG A O 1
ATOM 768 N N . SER A 1 96 ? 19.897 15.225 -16.924 1.00 85.62 96 SER A N 1
ATOM 769 C CA . SER A 1 96 ? 20.015 16.275 -15.910 1.00 85.62 96 SER A CA 1
ATOM 770 C C . SER A 1 96 ? 18.646 16.688 -15.356 1.00 85.62 96 SER A C 1
ATOM 772 O O . SER A 1 96 ? 18.558 16.968 -14.164 1.00 85.62 96 SER A O 1
ATOM 774 N N . SER A 1 97 ? 17.597 16.675 -16.187 1.00 86.25 97 SER A N 1
ATOM 775 C CA . SER A 1 97 ? 16.200 16.866 -15.770 1.00 86.25 97 SER A CA 1
ATOM 776 C C . SER A 1 97 ? 15.755 15.743 -14.839 1.00 86.25 97 SER A C 1
ATOM 778 O O . SER A 1 97 ? 15.350 16.023 -13.717 1.00 86.25 97 SER A O 1
ATOM 780 N N . ASP A 1 98 ? 15.973 14.484 -15.233 1.00 79.19 98 ASP A N 1
ATOM 781 C CA . ASP A 1 98 ? 15.588 13.305 -14.444 1.00 79.19 98 ASP A CA 1
ATOM 782 C C . ASP A 1 98 ? 16.213 13.329 -13.036 1.00 79.19 98 ASP A C 1
ATOM 784 O O . ASP A 1 98 ? 15.612 12.894 -12.055 1.00 79.19 98 ASP A O 1
ATOM 788 N N . ARG A 1 99 ? 17.428 13.880 -12.897 1.00 84.44 99 ARG A N 1
ATOM 789 C CA . ARG A 1 99 ? 18.088 14.069 -11.591 1.00 84.44 99 ARG A CA 1
ATOM 790 C C . ARG A 1 99 ? 17.394 15.106 -10.715 1.00 84.44 99 ARG A C 1
ATOM 792 O O . ARG A 1 99 ? 17.397 14.954 -9.494 1.00 84.44 99 ARG A O 1
ATOM 799 N N . VAL A 1 100 ? 16.871 16.177 -11.311 1.00 84.19 100 VAL A N 1
ATOM 800 C CA . VAL A 1 100 ? 16.079 17.177 -10.585 1.00 84.19 100 VAL A CA 1
ATOM 801 C C . VAL A 1 100 ? 14.755 16.558 -10.167 1.00 84.19 100 VAL A C 1
ATOM 803 O O . VAL A 1 100 ? 14.416 16.672 -8.995 1.00 84.19 100 VAL A O 1
ATOM 806 N N . ASP A 1 101 ? 14.089 15.823 -11.056 1.00 79.31 101 ASP A N 1
ATOM 807 C CA . ASP A 1 101 ? 12.834 15.130 -10.749 1.00 79.31 101 ASP A CA 1
ATOM 808 C C . ASP A 1 101 ? 13.025 14.126 -9.602 1.00 79.31 101 ASP A C 1
ATOM 810 O O . ASP A 1 101 ? 12.333 14.206 -8.592 1.00 79.31 101 ASP A O 1
ATOM 814 N N . THR A 1 102 ? 14.078 13.302 -9.657 1.00 77.62 102 THR A N 1
ATOM 815 C CA . THR A 1 102 ? 14.460 12.387 -8.561 1.00 77.62 102 THR A CA 1
ATOM 816 C C . THR A 1 102 ? 14.689 13.133 -7.235 1.00 77.62 102 THR A C 1
ATOM 818 O O . THR A 1 102 ? 14.389 12.632 -6.151 1.00 77.62 102 THR A O 1
ATOM 821 N N . PHE A 1 103 ? 15.261 14.341 -7.281 1.00 83.19 103 PHE A N 1
ATOM 822 C CA . PHE A 1 103 ? 15.454 15.164 -6.085 1.00 83.19 103 PHE A CA 1
ATOM 823 C C . PHE A 1 103 ? 14.132 15.724 -5.539 1.00 83.19 103 PHE A C 1
ATOM 825 O O . PHE A 1 103 ? 13.994 15.831 -4.320 1.00 83.19 103 PHE A O 1
ATOM 832 N N . LEU A 1 104 ? 13.184 16.083 -6.406 1.00 81.75 104 LEU A N 1
ATOM 833 C CA . LEU A 1 104 ? 11.858 16.565 -6.013 1.00 81.75 104 LEU A CA 1
ATOM 834 C C . LEU A 1 104 ? 11.015 15.442 -5.412 1.00 81.75 104 LEU A C 1
ATOM 836 O O . LEU A 1 104 ? 10.464 15.634 -4.332 1.00 81.75 104 LEU A O 1
ATOM 840 N N . GLU A 1 105 ? 11.018 14.260 -6.028 1.00 76.00 105 GLU A N 1
ATOM 841 C CA . GLU A 1 105 ? 10.399 13.054 -5.463 1.00 76.00 105 GLU A CA 1
ATOM 842 C C . GLU A 1 105 ? 10.985 12.748 -4.079 1.00 76.00 105 GLU A C 1
ATOM 844 O O . GLU A 1 105 ? 10.256 12.538 -3.111 1.00 76.00 105 GLU A O 1
ATOM 849 N N . TRP A 1 106 ? 12.315 12.819 -3.940 1.00 85.75 106 TRP A N 1
ATOM 850 C CA . TRP A 1 106 ? 12.958 12.668 -2.635 1.00 85.75 106 TRP A CA 1
ATOM 851 C C . TRP A 1 106 ? 12.501 13.728 -1.621 1.00 85.75 106 TRP A C 1
ATOM 853 O O . TRP A 1 106 ? 12.364 13.401 -0.445 1.00 85.75 106 TRP A O 1
ATOM 863 N N . LEU A 1 107 ? 12.308 14.989 -2.030 1.00 81.25 107 LEU A N 1
ATOM 864 C CA . LEU A 1 107 ? 11.846 16.051 -1.131 1.00 81.25 107 LEU A CA 1
ATOM 865 C C . LEU A 1 107 ? 10.433 15.787 -0.625 1.00 81.25 107 LEU A C 1
ATOM 867 O O . LEU A 1 107 ? 10.215 15.959 0.570 1.00 81.25 107 LEU A O 1
ATOM 871 N N . GLU A 1 108 ? 9.521 15.377 -1.507 1.00 78.31 108 GLU A N 1
ATOM 872 C CA . GLU A 1 108 ? 8.139 15.044 -1.149 1.00 78.31 108 GLU A CA 1
ATOM 873 C C . GLU A 1 108 ? 8.118 13.926 -0.105 1.00 78.31 108 GLU A C 1
ATOM 875 O O . GLU A 1 108 ? 7.671 14.157 1.021 1.00 78.31 108 GLU A O 1
ATOM 880 N N . ILE A 1 109 ? 8.763 12.794 -0.413 1.00 72.88 109 ILE A N 1
ATOM 881 C CA . ILE A 1 109 ? 8.905 11.649 0.502 1.00 72.88 109 ILE A CA 1
ATOM 882 C C . ILE A 1 109 ? 9.549 12.090 1.825 1.00 72.88 109 ILE A C 1
ATOM 884 O O . ILE A 1 109 ? 9.081 11.767 2.916 1.00 72.88 109 ILE A O 1
ATOM 888 N N . TYR A 1 110 ? 10.634 12.865 1.758 1.00 80.06 110 TYR A N 1
ATOM 889 C CA . TYR A 1 110 ? 11.329 13.327 2.955 1.00 80.06 110 TYR A CA 1
ATOM 890 C C . TYR A 1 110 ? 10.445 14.213 3.838 1.00 80.06 110 TYR A C 1
ATOM 892 O O . TYR A 1 110 ? 10.511 14.092 5.061 1.00 80.06 110 TYR A O 1
ATOM 900 N N . THR A 1 111 ? 9.642 15.106 3.253 1.00 81.50 111 THR A N 1
ATOM 901 C CA . THR A 1 111 ? 8.740 15.977 4.018 1.00 81.50 111 THR A CA 1
ATOM 902 C C . THR A 1 111 ? 7.534 15.250 4.579 1.00 81.50 111 THR A C 1
ATOM 904 O O . THR A 1 111 ? 7.131 15.587 5.695 1.00 81.50 111 THR A O 1
ATOM 907 N N . ASP A 1 112 ? 7.013 14.257 3.860 1.00 76.75 112 ASP A N 1
ATOM 908 C CA . ASP A 1 112 ? 5.917 13.412 4.331 1.00 76.75 112 ASP A CA 1
ATOM 909 C C . ASP A 1 112 ? 6.339 12.657 5.592 1.00 76.75 112 ASP A C 1
ATOM 911 O O . ASP A 1 112 ? 5.612 12.656 6.581 1.00 76.75 112 ASP A O 1
ATOM 915 N N . HIS A 1 113 ? 7.582 12.165 5.619 1.00 73.75 113 HIS A N 1
ATOM 916 C CA . HIS A 1 113 ? 8.109 11.410 6.754 1.00 73.75 113 HIS A CA 1
ATOM 917 C C . HIS A 1 113 ? 8.882 12.235 7.786 1.00 73.75 113 HIS A C 1
ATOM 919 O O . HIS A 1 113 ? 9.414 11.695 8.764 1.00 73.75 113 HIS A O 1
ATOM 925 N N . LEU A 1 114 ? 8.981 13.554 7.605 1.00 81.19 114 LEU A N 1
ATOM 926 C CA . LEU A 1 114 ? 9.887 14.381 8.402 1.00 81.19 114 LEU A CA 1
ATOM 927 C C . LEU A 1 114 ? 9.549 14.373 9.894 1.00 81.19 114 LEU A C 1
ATOM 929 O O . LEU A 1 114 ? 10.430 14.546 10.728 1.00 81.19 114 LEU A O 1
ATOM 933 N N . PHE A 1 115 ? 8.287 14.182 10.253 1.00 77.31 115 PHE A N 1
ATOM 934 C CA . PHE A 1 115 ? 7.858 14.143 11.647 1.00 77.31 115 PHE A CA 1
ATOM 935 C C . PHE A 1 115 ? 7.320 12.763 12.051 1.00 77.31 115 PHE A C 1
ATOM 937 O O . PHE A 1 115 ? 6.667 12.638 13.090 1.00 77.31 115 PHE A O 1
ATOM 944 N N . ASP A 1 116 ? 7.645 11.722 11.282 1.00 72.19 116 ASP A N 1
ATOM 945 C CA . ASP A 1 116 ? 7.123 10.364 11.476 1.00 72.19 116 ASP A CA 1
ATOM 946 C C . ASP A 1 116 ? 7.818 9.568 12.574 1.00 72.19 116 ASP A C 1
ATOM 948 O O . ASP A 1 116 ? 7.247 8.599 13.071 1.00 72.19 116 ASP A O 1
ATOM 952 N N . ASP A 1 117 ? 8.989 10.004 13.047 1.00 52.09 117 ASP A N 1
ATOM 953 C CA . ASP A 1 117 ? 9.777 9.300 14.079 1.00 52.09 117 ASP A CA 1
ATOM 954 C C . ASP A 1 117 ? 9.106 9.243 15.476 1.00 52.09 117 ASP A C 1
ATOM 956 O O . ASP A 1 117 ? 9.707 8.790 16.442 1.00 52.09 117 ASP A O 1
ATOM 960 N N . GLY A 1 118 ? 7.838 9.646 15.592 1.00 49.00 118 GLY A N 1
ATOM 961 C CA . GLY A 1 118 ? 6.974 9.337 16.737 1.00 49.00 118 GLY A CA 1
ATOM 962 C C . GLY A 1 118 ? 5.580 8.832 16.354 1.00 49.00 118 GLY A C 1
ATOM 963 O O . GLY A 1 118 ? 4.791 8.535 17.241 1.00 49.00 118 GLY A O 1
ATOM 964 N N . TYR A 1 119 ? 5.251 8.731 15.062 1.00 46.47 119 TYR A N 1
ATOM 965 C CA . TYR A 1 119 ? 3.925 8.305 14.611 1.00 46.47 119 TYR A CA 1
ATOM 966 C C . TYR A 1 119 ? 3.688 6.809 14.822 1.00 46.47 119 TYR A C 1
ATOM 968 O O . TYR A 1 119 ? 2.593 6.449 15.229 1.00 46.47 119 TYR A O 1
ATOM 976 N N . GLY A 1 120 ? 4.689 5.941 14.637 1.00 51.56 120 GLY A N 1
ATOM 977 C CA . GLY A 1 120 ? 4.524 4.494 14.847 1.00 51.56 120 GLY A CA 1
ATOM 978 C C . GLY A 1 120 ? 4.271 4.111 16.312 1.00 51.56 120 GLY A C 1
ATOM 979 O O . GLY A 1 120 ? 3.330 3.378 16.605 1.00 51.56 120 GLY A O 1
ATOM 980 N N . GLU A 1 121 ? 5.061 4.648 17.249 1.00 54.19 121 GLU A N 1
ATOM 981 C CA . GLU A 1 121 ? 4.897 4.370 18.687 1.00 54.19 121 GLU A CA 1
ATOM 982 C C . GLU A 1 121 ? 3.616 4.998 19.261 1.00 54.19 121 GLU A C 1
ATOM 984 O O . GLU A 1 121 ? 2.916 4.356 20.050 1.00 54.19 121 GLU A O 1
ATOM 989 N N . ASP A 1 122 ? 3.255 6.215 18.833 1.00 66.12 122 ASP A N 1
ATOM 990 C CA . ASP A 1 122 ? 1.979 6.824 19.219 1.00 66.12 122 ASP A CA 1
ATOM 991 C C . ASP A 1 122 ? 0.782 6.116 18.577 1.00 66.12 122 ASP A C 1
ATOM 993 O O . ASP A 1 122 ? -0.231 5.927 19.252 1.00 66.12 122 ASP A O 1
ATOM 997 N N . SER A 1 123 ? 0.887 5.681 17.319 1.00 72.44 123 SER A N 1
ATOM 998 C CA . SER A 1 123 ? -0.185 4.942 16.643 1.00 72.44 123 SER A CA 1
ATOM 999 C C . SER A 1 123 ? -0.391 3.570 17.261 1.00 72.44 123 SER A C 1
ATOM 1001 O O . SER A 1 123 ? -1.534 3.176 17.469 1.00 72.44 123 SER A O 1
ATOM 1003 N N . GLU A 1 124 ? 0.681 2.872 17.645 1.00 80.31 124 GLU A N 1
ATOM 1004 C CA . GLU A 1 124 ? 0.573 1.609 18.376 1.00 80.31 124 GLU A CA 1
ATOM 1005 C C . GLU A 1 124 ? -0.103 1.843 19.730 1.00 80.31 124 GLU A C 1
ATOM 1007 O O . GLU A 1 124 ? -1.069 1.163 20.066 1.00 80.31 124 GLU A O 1
ATOM 1012 N N . ARG A 1 125 ? 0.319 2.862 20.487 1.00 80.44 125 ARG A N 1
ATOM 1013 C CA . ARG A 1 125 ? -0.312 3.210 21.768 1.00 80.44 125 ARG A CA 1
ATOM 1014 C C . ARG A 1 125 ? -1.797 3.559 21.610 1.00 80.44 125 ARG A C 1
ATOM 1016 O O . ARG A 1 125 ? -2.615 3.093 22.403 1.00 80.44 125 ARG A O 1
ATOM 1023 N N . LEU A 1 126 ? -2.156 4.373 20.617 1.00 79.81 126 LEU A N 1
ATOM 1024 C CA . LEU A 1 126 ? -3.544 4.756 20.335 1.00 79.81 126 LEU A CA 1
ATOM 1025 C C . LEU A 1 126 ? -4.376 3.570 19.835 1.00 79.81 126 LEU A C 1
ATOM 1027 O O . LEU A 1 126 ? -5.538 3.441 20.214 1.00 79.81 126 LEU A O 1
ATOM 1031 N N . TYR A 1 127 ? -3.781 2.668 19.058 1.00 90.00 127 TYR A N 1
ATOM 1032 C CA . TYR A 1 127 ? -4.420 1.425 18.638 1.00 90.00 127 TYR A CA 1
ATOM 1033 C C . TYR A 1 127 ? -4.692 0.499 19.830 1.00 90.00 127 TYR A C 1
ATOM 1035 O O . TYR A 1 127 ? -5.809 0.001 19.981 1.00 90.00 127 TYR A O 1
ATOM 1043 N N . GLN A 1 128 ? -3.727 0.338 20.742 1.00 88.56 128 GLN A N 1
ATOM 1044 C CA . GLN A 1 128 ? -3.935 -0.408 21.988 1.00 88.56 128 GLN A CA 1
ATOM 1045 C C . GLN A 1 128 ? -5.028 0.227 22.862 1.00 88.56 128 GLN A C 1
ATOM 1047 O O . GLN A 1 128 ? -5.823 -0.497 23.463 1.00 88.56 128 GLN A O 1
ATOM 1052 N N . GLN A 1 129 ? -5.126 1.561 22.897 1.00 87.31 129 GLN A N 1
ATOM 1053 C CA . GLN A 1 129 ? -6.239 2.246 23.562 1.00 87.31 129 GLN A CA 1
ATOM 1054 C C . GLN A 1 129 ? -7.582 1.923 22.890 1.00 87.31 129 GLN A C 1
ATOM 1056 O O . GLN A 1 129 ? -8.534 1.575 23.581 1.00 87.31 129 GLN A O 1
ATOM 1061 N N . ALA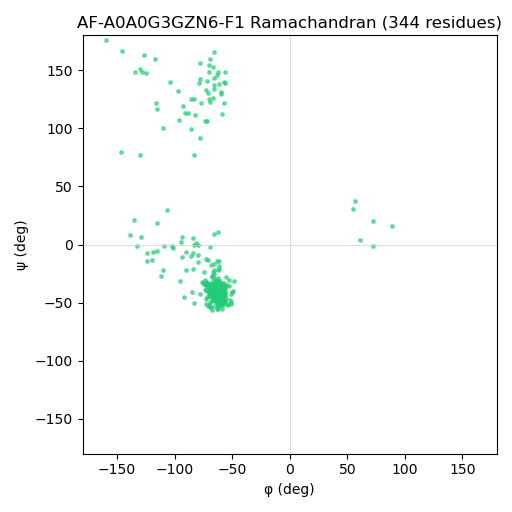 A 1 130 ? -7.662 1.971 21.557 1.00 91.06 130 ALA A N 1
ATOM 1062 C CA . ALA A 1 130 ? -8.881 1.634 20.821 1.00 91.06 130 ALA A CA 1
ATOM 1063 C C . ALA A 1 130 ? -9.325 0.174 21.052 1.00 91.06 130 ALA A C 1
ATOM 1065 O O . ALA A 1 130 ? -10.521 -0.093 21.180 1.00 91.06 130 ALA A O 1
ATOM 1066 N N . LEU A 1 131 ? -8.378 -0.767 21.168 1.00 93.25 131 LEU A N 1
ATOM 1067 C CA . LEU A 1 131 ? -8.646 -2.164 21.537 1.00 93.25 131 LEU A CA 1
ATOM 1068 C C . LEU A 1 131 ? -9.240 -2.289 22.946 1.00 93.25 131 LEU A C 1
ATOM 1070 O O . LEU A 1 131 ? -10.207 -3.026 23.144 1.00 93.25 131 LEU A O 1
ATOM 1074 N N . GLN A 1 132 ? -8.682 -1.564 23.917 1.00 93.00 132 GLN A N 1
ATOM 1075 C CA . GLN A 1 132 ? -9.187 -1.555 25.292 1.00 93.00 132 GLN A CA 1
ATOM 1076 C C . GLN A 1 132 ? -10.587 -0.938 25.376 1.00 93.00 132 GLN A C 1
ATOM 1078 O O . GLN A 1 132 ? -11.477 -1.531 25.991 1.00 93.00 132 GLN A O 1
ATOM 1083 N N . ASP A 1 133 ? -10.797 0.203 24.716 1.00 92.38 133 ASP A N 1
ATOM 1084 C CA . ASP A 1 133 ? -12.094 0.878 24.631 1.00 92.38 133 ASP A CA 1
ATOM 1085 C C . ASP A 1 133 ? -13.153 -0.049 24.025 1.00 92.38 133 ASP A C 1
ATOM 1087 O O . ASP A 1 133 ? -14.258 -0.181 24.558 1.00 92.38 133 ASP A O 1
ATOM 1091 N N . TYR A 1 134 ? -12.803 -0.740 22.937 1.00 93.88 134 TYR A N 1
ATOM 1092 C CA . TYR A 1 134 ? -13.682 -1.704 22.291 1.00 93.88 134 TYR A CA 1
ATOM 1093 C C . TYR A 1 134 ? -14.050 -2.860 23.221 1.00 93.88 134 TYR A C 1
ATOM 1095 O O . TYR A 1 134 ? -15.236 -3.147 23.371 1.00 93.88 134 TYR A O 1
ATOM 1103 N N . GLU A 1 135 ? -13.083 -3.507 23.876 1.00 93.38 135 GLU A N 1
ATOM 1104 C CA . GLU A 1 135 ? -13.379 -4.617 24.790 1.00 93.38 135 GLU A CA 1
ATOM 1105 C C . GLU A 1 135 ? -14.209 -4.163 25.999 1.00 93.38 135 GLU A C 1
ATOM 1107 O O . GLU A 1 135 ? -15.112 -4.880 26.443 1.00 93.38 135 GLU A O 1
ATOM 1112 N N . GLN A 1 136 ? -13.995 -2.948 26.506 1.00 92.06 136 GLN A N 1
ATOM 1113 C CA . GLN A 1 136 ? -14.845 -2.388 27.554 1.00 92.06 136 GLN A CA 1
ATOM 1114 C C . GLN A 1 136 ? -16.279 -2.154 27.054 1.00 92.06 136 GLN A C 1
ATOM 1116 O O . GLN A 1 136 ? -17.241 -2.560 27.718 1.00 92.06 136 GLN A O 1
ATOM 1121 N N . LEU A 1 137 ? -16.447 -1.518 25.893 1.00 91.69 137 LEU A N 1
ATOM 1122 C CA . LEU A 1 137 ? -17.761 -1.205 25.328 1.00 91.69 137 LEU A CA 1
ATOM 1123 C C . LEU A 1 137 ? -18.524 -2.465 24.922 1.00 91.69 137 LEU A C 1
ATOM 1125 O O . LEU A 1 137 ? -19.693 -2.607 25.265 1.00 91.69 137 LEU A O 1
ATOM 1129 N N . LYS A 1 138 ? -17.860 -3.425 24.283 1.00 92.12 138 LYS A N 1
ATOM 1130 C CA . LYS A 1 138 ? -18.426 -4.720 23.888 1.00 92.12 138 LYS A CA 1
ATOM 1131 C C . LYS A 1 138 ? -19.090 -5.460 25.048 1.00 92.12 138 LYS A C 1
ATOM 1133 O O . LYS A 1 138 ? -20.116 -6.105 24.853 1.00 92.12 138 LYS A O 1
ATOM 1138 N N . ASN A 1 139 ? -18.536 -5.335 26.254 1.00 89.75 139 ASN A N 1
ATOM 1139 C CA . ASN A 1 139 ? -19.041 -6.009 27.450 1.00 89.75 139 ASN A CA 1
ATOM 1140 C C . ASN A 1 139 ? -20.032 -5.172 28.278 1.00 89.75 139 ASN A C 1
ATOM 1142 O O . ASN A 1 139 ? -20.659 -5.705 29.193 1.00 89.75 139 ASN A O 1
ATOM 1146 N N . SER A 1 140 ? -20.177 -3.875 27.993 1.00 93.31 140 SER A N 1
ATOM 1147 C CA . SER A 1 140 ? -20.993 -2.951 28.800 1.00 93.31 140 SER A CA 1
ATOM 1148 C C . SER A 1 140 ? -22.082 -2.213 28.017 1.00 93.31 140 SER A C 1
ATOM 1150 O O . SER A 1 140 ? -22.927 -1.549 28.623 1.00 93.31 140 SER A O 1
ATOM 1152 N N . PHE A 1 141 ? -22.106 -2.341 26.689 1.00 95.25 141 PHE A N 1
ATOM 1153 C CA . PHE A 1 141 ? -23.076 -1.662 25.843 1.00 95.25 141 PHE A CA 1
ATOM 1154 C C . PHE A 1 141 ? -24.488 -2.226 26.052 1.00 95.25 141 PHE A C 1
ATOM 1156 O O . PHE A 1 141 ? -24.758 -3.421 25.901 1.00 95.25 141 PHE A O 1
ATOM 1163 N N . THR A 1 142 ? -25.411 -1.341 26.424 1.00 96.31 142 THR A N 1
ATOM 1164 C CA . THR A 1 142 ? -26.794 -1.682 26.771 1.00 96.31 142 THR A CA 1
ATOM 1165 C C . THR A 1 142 ? -27.770 -0.787 26.025 1.00 96.31 142 THR A C 1
ATOM 1167 O O . THR A 1 142 ? -27.475 0.354 25.674 1.00 96.31 142 THR A O 1
ATOM 1170 N N . CYS A 1 143 ? -28.963 -1.315 25.769 1.00 95.56 143 CYS A N 1
ATOM 1171 C CA . CYS A 1 143 ? -30.021 -0.578 25.104 1.00 95.56 143 CYS A CA 1
ATOM 1172 C C . CYS A 1 143 ? -30.517 0.568 25.990 1.00 95.56 143 CYS A C 1
ATOM 1174 O O . CYS A 1 143 ? -30.991 0.337 27.102 1.00 95.56 143 CYS A O 1
ATOM 1176 N N . SER A 1 144 ? -30.518 1.788 25.455 1.00 92.38 144 SER A N 1
ATOM 1177 C CA . SER A 1 144 ? -31.020 2.976 26.158 1.00 92.38 144 SER A CA 1
ATOM 1178 C C . SER A 1 144 ? -32.510 2.922 26.529 1.00 92.38 144 SER A C 1
ATOM 1180 O O . SER A 1 144 ? -32.937 3.674 27.400 1.00 92.38 144 SER A O 1
ATOM 1182 N N . GLN A 1 145 ? -33.302 2.048 25.894 1.00 93.56 145 GLN A N 1
ATOM 1183 C CA . GLN A 1 145 ? -34.744 1.917 26.145 1.00 93.56 145 GLN A CA 1
ATOM 1184 C C . GLN A 1 145 ? -35.079 0.876 27.221 1.00 93.56 145 GLN A C 1
ATOM 1186 O O . GLN A 1 145 ? -35.909 1.137 28.087 1.00 93.56 145 GLN A O 1
ATOM 1191 N N . CYS A 1 146 ? -34.463 -0.311 27.172 1.00 96.06 146 CYS A N 1
ATOM 1192 C CA . CYS A 1 146 ? -34.816 -1.427 28.062 1.00 96.06 146 CYS A CA 1
ATOM 1193 C C . CYS A 1 146 ? -33.681 -1.902 28.981 1.00 96.06 146 CYS A C 1
ATOM 1195 O O . CYS A 1 146 ? -33.906 -2.771 29.819 1.00 96.06 146 CYS A O 1
ATOM 1197 N N . GLY A 1 147 ? -32.463 -1.376 28.824 1.00 94.75 147 GLY A N 1
ATOM 1198 C CA . GLY A 1 147 ? -31.285 -1.772 29.601 1.00 94.75 147 GLY A CA 1
ATOM 1199 C C . GLY A 1 147 ? -30.711 -3.151 29.255 1.00 94.75 147 GLY A C 1
ATOM 1200 O O . GLY A 1 147 ? -29.705 -3.544 29.839 1.00 94.75 147 GLY A O 1
ATOM 1201 N N . ALA A 1 148 ? -31.309 -3.894 28.315 1.00 95.50 148 ALA A N 1
ATOM 1202 C CA . ALA A 1 148 ? -30.775 -5.186 27.891 1.00 95.50 148 ALA A CA 1
ATOM 1203 C C . ALA A 1 148 ? -29.409 -5.017 27.192 1.00 95.50 148 ALA A C 1
ATOM 1205 O O . ALA A 1 148 ? -29.239 -4.048 26.443 1.00 95.50 148 ALA A O 1
ATOM 1206 N N . PRO A 1 149 ? -28.455 -5.949 27.381 1.00 95.06 149 PRO A N 1
ATOM 1207 C CA . PRO A 1 149 ? -27.199 -5.956 26.635 1.00 95.06 149 PRO A CA 1
ATOM 1208 C C . PRO A 1 149 ? -27.441 -5.996 25.123 1.00 95.06 149 PRO A C 1
ATOM 1210 O O . PRO A 1 149 ? -28.318 -6.726 24.650 1.00 95.06 149 PRO A O 1
ATOM 1213 N N . VAL A 1 150 ? -26.664 -5.222 24.365 1.00 95.38 150 VAL A N 1
ATOM 1214 C CA . VAL A 1 150 ? -26.719 -5.208 22.897 1.00 95.38 150 VAL A CA 1
ATOM 1215 C C . VAL A 1 150 ? -25.381 -5.711 22.356 1.00 95.38 150 VAL A C 1
ATOM 1217 O O . VAL A 1 150 ? -24.355 -5.117 22.683 1.00 95.38 150 VAL A O 1
ATOM 1220 N N . PRO A 1 151 ? -25.361 -6.795 21.554 1.00 91.94 151 PRO A N 1
ATOM 1221 C CA . PRO A 1 151 ? -24.119 -7.328 21.007 1.00 91.94 151 PRO A CA 1
ATOM 1222 C C . PRO A 1 151 ? -23.381 -6.304 20.140 1.00 91.94 151 PRO A C 1
ATOM 1224 O O . PRO A 1 151 ? -23.967 -5.730 19.223 1.00 91.94 151 PRO A O 1
ATOM 1227 N N . VAL A 1 152 ? -22.089 -6.126 20.414 1.00 93.19 152 VAL A N 1
ATOM 1228 C CA . VAL A 1 152 ? -21.139 -5.414 19.553 1.00 93.19 152 VAL A CA 1
ATOM 1229 C C . VAL A 1 152 ? -20.197 -6.476 18.987 1.00 93.19 152 VAL A C 1
ATOM 1231 O O . VAL A 1 152 ? -19.335 -6.997 19.689 1.00 93.19 152 VAL A O 1
ATOM 1234 N N . ASP A 1 153 ? -20.448 -6.887 17.751 1.00 90.06 153 ASP A N 1
ATOM 1235 C CA . ASP A 1 153 ? -19.822 -8.039 17.088 1.00 90.06 153 ASP A CA 1
ATOM 1236 C C . ASP A 1 153 ? -18.469 -7.721 16.443 1.00 90.06 153 ASP A C 1
ATOM 1238 O O . ASP A 1 153 ? -17.651 -8.618 16.238 1.00 90.06 153 ASP A O 1
ATOM 1242 N N . LYS A 1 154 ? -18.221 -6.443 16.160 1.00 89.50 154 LYS A N 1
ATOM 1243 C CA . LYS A 1 154 ? -16.975 -5.951 15.579 1.00 89.50 154 LYS A CA 1
ATOM 1244 C C . LYS A 1 154 ? -16.617 -4.566 16.096 1.00 89.50 154 LYS A C 1
ATOM 1246 O O . LYS A 1 154 ? -17.432 -3.852 16.682 1.00 89.50 154 LYS A O 1
ATOM 1251 N N . MET A 1 155 ? -15.376 -4.177 15.840 1.00 89.00 155 MET A N 1
ATOM 1252 C CA . MET A 1 155 ? -14.842 -2.879 16.218 1.00 89.00 155 MET A CA 1
ATOM 1253 C C . MET A 1 155 ? -15.323 -1.798 15.241 1.00 89.00 155 MET A C 1
ATOM 1255 O O . MET A 1 155 ? -14.726 -1.548 14.196 1.00 89.00 155 MET A O 1
ATOM 1259 N N . TYR A 1 156 ? -16.446 -1.168 15.569 1.00 89.31 156 TYR A N 1
ATOM 1260 C CA . TYR A 1 156 ? -16.984 -0.058 14.788 1.00 89.31 156 TYR A CA 1
ATOM 1261 C C . TYR A 1 156 ? -16.148 1.214 14.983 1.00 89.31 156 TYR A C 1
ATOM 1263 O O . TYR A 1 156 ? -15.871 1.599 16.112 1.00 89.31 156 TYR A O 1
ATOM 1271 N N . TYR A 1 157 ? -15.803 1.904 13.896 1.00 89.75 157 TYR A N 1
ATOM 1272 C CA . TYR A 1 157 ? -15.080 3.192 13.909 1.00 89.75 157 TYR A CA 1
ATOM 1273 C C . TYR A 1 157 ? -15.958 4.382 13.486 1.00 89.75 157 TYR A C 1
ATOM 1275 O O . TYR A 1 157 ? -15.534 5.532 13.499 1.00 89.75 157 TYR A O 1
ATOM 1283 N N . THR A 1 158 ? -17.218 4.121 13.140 1.00 86.44 158 THR A N 1
ATOM 1284 C CA . THR A 1 158 ? -18.259 5.131 12.912 1.00 86.44 158 THR A CA 1
ATOM 1285 C C . THR A 1 158 ? -19.481 4.802 13.760 1.00 86.44 158 THR A C 1
ATOM 1287 O O . THR A 1 158 ? -19.611 3.689 14.269 1.00 86.44 158 THR A O 1
ATOM 1290 N N . SER A 1 159 ? -20.381 5.770 13.944 1.00 90.81 159 SER A N 1
ATOM 1291 C CA . SER A 1 159 ? -21.630 5.515 14.669 1.00 90.81 159 SER A CA 1
ATOM 1292 C C . SER A 1 159 ? -22.511 4.528 13.904 1.00 90.81 159 SER A C 1
ATOM 1294 O O . SER A 1 159 ? -22.655 4.648 12.689 1.00 90.81 159 SER A O 1
ATOM 1296 N N . GLN A 1 160 ? -23.122 3.578 14.613 1.00 91.56 160 GLN A N 1
ATOM 1297 C CA . GLN A 1 160 ? -23.938 2.519 14.013 1.00 91.56 160 GLN A CA 1
ATOM 1298 C C . GLN A 1 160 ? -25.256 2.324 14.752 1.00 91.56 160 GLN A C 1
ATOM 1300 O O . GLN A 1 160 ? -25.338 2.486 15.969 1.00 91.56 160 GLN A O 1
ATOM 1305 N N . TYR A 1 161 ? -26.292 1.932 14.012 1.00 93.56 161 TYR A N 1
ATOM 1306 C CA . TYR A 1 161 ? -27.570 1.532 14.592 1.00 93.56 161 TYR A CA 1
ATOM 1307 C C . TYR A 1 161 ? -27.569 0.028 14.845 1.00 93.56 161 TYR A C 1
ATOM 1309 O O . TYR A 1 161 ? -27.570 -0.768 13.908 1.00 93.56 161 TYR A O 1
ATOM 1317 N N . LEU A 1 162 ? -27.596 -0.359 16.118 1.00 94.12 162 LEU A N 1
ATOM 1318 C CA . LEU A 1 162 ? -27.650 -1.751 16.545 1.00 94.12 162 LEU A CA 1
ATOM 1319 C C . LEU A 1 162 ? -29.064 -2.102 17.008 1.00 94.12 162 LEU A C 1
ATOM 1321 O O . LEU A 1 162 ? -29.739 -1.313 17.673 1.00 94.12 162 LEU A O 1
ATOM 1325 N N . THR A 1 163 ? -29.524 -3.299 16.654 1.00 94.12 163 THR A N 1
ATOM 1326 C CA . THR A 1 163 ? -30.854 -3.782 17.047 1.00 94.12 163 THR A CA 1
ATOM 1327 C C . THR A 1 163 ? -30.781 -4.425 18.428 1.00 94.12 163 THR A C 1
ATOM 1329 O O . THR A 1 163 ? -29.989 -5.341 18.651 1.00 94.12 163 THR A O 1
ATOM 1332 N N . CYS A 1 164 ? -31.612 -3.972 19.368 1.00 95.56 164 CYS A N 1
ATOM 1333 C CA . CYS A 1 164 ? -31.702 -4.588 20.686 1.00 95.56 164 CYS A CA 1
ATOM 1334 C C . CYS A 1 164 ? -32.508 -5.889 20.623 1.00 95.56 164 CYS A C 1
ATOM 1336 O O . CYS A 1 164 ? -33.689 -5.868 20.300 1.00 95.56 164 CYS A O 1
ATOM 1338 N N . LEU A 1 165 ? -31.914 -7.013 21.026 1.00 93.75 165 LEU A N 1
ATOM 1339 C CA . LEU A 1 165 ? -32.609 -8.308 21.058 1.00 93.75 165 LEU A CA 1
ATOM 1340 C C . LEU A 1 165 ? -33.647 -8.432 22.192 1.00 93.75 165 LEU A C 1
ATOM 1342 O O . LEU A 1 165 ? -34.433 -9.372 22.195 1.00 93.75 165 LEU A O 1
ATOM 1346 N N . GLY A 1 166 ? -33.645 -7.513 23.165 1.00 94.31 166 GLY A N 1
ATOM 1347 C CA . GLY A 1 166 ? -34.588 -7.519 24.289 1.00 94.31 166 GLY A CA 1
ATOM 1348 C C . GLY A 1 166 ? -35.924 -6.835 23.988 1.00 94.31 166 GLY A C 1
ATOM 1349 O O . GLY A 1 166 ? -36.968 -7.326 24.407 1.00 94.31 166 GLY A O 1
ATOM 1350 N N . CYS A 1 167 ? -35.901 -5.702 23.279 1.00 95.81 167 CYS A N 1
ATOM 1351 C CA . CYS A 1 167 ? -37.102 -4.913 22.970 1.00 95.81 167 CYS A CA 1
ATOM 1352 C C . CYS A 1 167 ? -37.263 -4.564 21.485 1.00 95.81 167 CYS A C 1
ATOM 1354 O O . CYS A 1 167 ? -38.137 -3.770 21.149 1.00 95.81 167 CYS A O 1
ATOM 1356 N N . GLU A 1 168 ? -36.407 -5.106 20.614 1.00 94.44 168 GLU A N 1
ATOM 1357 C CA . GLU A 1 168 ? -36.427 -4.961 19.147 1.00 94.44 168 GLU A CA 1
ATOM 1358 C C . GLU A 1 168 ? -36.270 -3.523 18.616 1.00 94.44 168 GLU A C 1
ATOM 1360 O O . GLU A 1 168 ? -36.277 -3.286 17.410 1.00 94.44 168 GLU A O 1
ATOM 1365 N N . THR A 1 169 ? -36.059 -2.539 19.492 1.00 94.44 169 THR A N 1
ATOM 1366 C CA . THR A 1 169 ? -35.772 -1.157 19.094 1.00 94.44 169 THR A CA 1
ATOM 1367 C C . THR A 1 169 ? -34.319 -0.988 18.657 1.00 94.44 169 THR A C 1
ATOM 1369 O O . THR A 1 169 ? -33.426 -1.696 19.130 1.00 94.44 169 THR A O 1
ATOM 1372 N N . GLN A 1 170 ? -34.056 0.025 17.833 1.00 94.19 170 GLN A N 1
ATOM 1373 C CA . GLN A 1 170 ? -32.693 0.440 17.508 1.00 94.19 170 GLN A CA 1
ATOM 1374 C C . GLN A 1 170 ? -32.076 1.274 18.634 1.00 94.19 170 GLN A C 1
ATOM 1376 O O . GL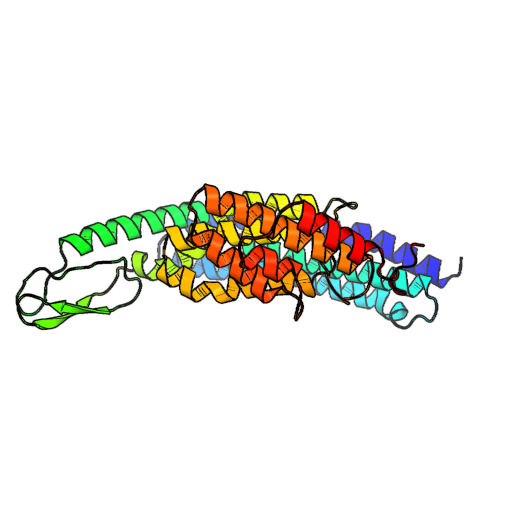N A 1 170 ? -32.738 2.105 19.257 1.00 94.19 170 GLN A O 1
ATOM 1381 N N . THR A 1 171 ? -30.786 1.066 18.869 1.00 94.06 171 THR A N 1
ATOM 1382 C CA . THR A 1 171 ? -29.952 1.903 19.729 1.00 94.06 171 THR A CA 1
ATOM 1383 C C . THR A 1 171 ? -28.702 2.319 18.960 1.00 94.06 171 THR A C 1
ATOM 1385 O O . THR A 1 171 ? -28.238 1.590 18.084 1.00 94.06 171 THR A O 1
ATOM 1388 N N . THR A 1 172 ? -28.173 3.504 19.245 1.00 94.19 172 THR A N 1
ATOM 1389 C CA . THR A 1 172 ? -26.989 4.020 18.553 1.00 94.19 172 THR A CA 1
ATOM 1390 C C . THR A 1 172 ? -25.742 3.647 19.339 1.00 94.19 172 THR A C 1
ATOM 1392 O O . THR A 1 172 ? -25.587 4.059 20.487 1.00 94.19 172 THR A O 1
ATOM 1395 N N . PHE A 1 173 ? -24.853 2.881 18.716 1.00 92.06 173 PHE A N 1
ATOM 1396 C CA . PHE A 1 173 ? -23.486 2.700 19.180 1.00 92.06 173 PHE A CA 1
ATOM 1397 C C . PHE A 1 173 ? -22.637 3.867 18.678 1.00 92.06 173 PHE A C 1
ATOM 1399 O O . PHE A 1 173 ? -22.587 4.115 17.471 1.00 92.06 173 PHE A O 1
ATOM 1406 N N . THR A 1 174 ? -21.960 4.557 19.593 1.00 90.62 174 THR A N 1
ATOM 1407 C CA . THR A 1 174 ? -21.028 5.638 19.265 1.00 90.62 174 THR A CA 1
ATOM 1408 C C . THR A 1 174 ? -19.620 5.215 19.684 1.00 90.62 174 THR A C 1
ATOM 1410 O O . THR A 1 174 ? -19.398 5.014 20.879 1.00 90.62 174 THR A O 1
ATOM 1413 N N . PRO A 1 175 ? -18.673 5.070 18.742 1.00 90.50 175 PRO A N 1
ATOM 1414 C CA . PRO A 1 175 ? -17.287 4.737 19.065 1.00 90.50 175 PRO A CA 1
ATOM 1415 C C . PRO A 1 175 ? -16.592 5.867 19.832 1.00 90.50 175 PRO A C 1
ATOM 1417 O O . PRO A 1 175 ? -16.927 7.042 19.652 1.00 90.50 175 PRO A O 1
ATOM 1420 N N . THR A 1 176 ? -15.594 5.518 20.648 1.00 86.06 176 THR A N 1
ATOM 1421 C CA . THR A 1 176 ? -14.722 6.502 21.312 1.00 86.06 176 THR A CA 1
ATOM 1422 C C . THR A 1 176 ? -13.870 7.262 20.296 1.00 86.06 176 THR A C 1
ATOM 1424 O O . THR A 1 176 ? -13.745 6.846 19.145 1.00 86.06 176 THR A O 1
ATOM 1427 N N . GLU A 1 177 ? -13.249 8.368 20.712 1.00 79.31 177 GLU A N 1
ATOM 1428 C CA . GLU A 1 177 ? -12.321 9.120 19.854 1.00 79.31 177 GLU A CA 1
ATOM 1429 C C . GLU A 1 177 ? -11.181 8.233 19.329 1.00 79.31 177 GLU A C 1
ATOM 1431 O O . GLU A 1 177 ? -10.881 8.267 18.139 1.00 79.31 177 GLU A O 1
ATOM 1436 N N . ALA A 1 178 ? -10.612 7.363 20.174 1.00 78.31 178 ALA A N 1
ATOM 1437 C CA . ALA A 1 178 ? -9.570 6.422 19.760 1.00 78.31 178 ALA A CA 1
ATOM 1438 C C . ALA A 1 178 ? -10.082 5.412 18.717 1.00 78.31 178 ALA A C 1
ATOM 1440 O O . ALA A 1 178 ? -9.416 5.166 17.71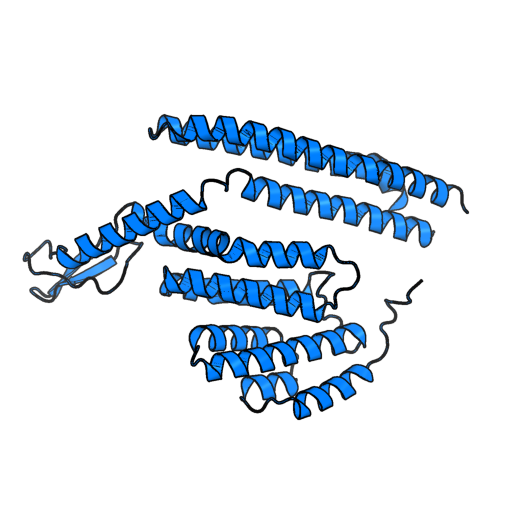4 1.00 78.31 178 ALA A O 1
ATOM 1441 N N . MET A 1 179 ? -11.293 4.871 18.901 1.00 85.88 179 MET A N 1
ATOM 1442 C CA . MET A 1 179 ? -11.915 3.974 17.920 1.00 85.88 179 MET A CA 1
ATOM 1443 C C . MET A 1 179 ? -12.237 4.689 16.597 1.00 85.88 179 MET A C 1
ATOM 1445 O O . MET A 1 179 ? -12.115 4.098 15.529 1.00 85.88 179 MET A O 1
ATOM 1449 N N . GLN A 1 180 ? -12.606 5.971 16.624 1.00 82.75 180 GLN A N 1
ATOM 1450 C CA . GLN A 1 180 ? -12.843 6.751 15.401 1.00 82.75 180 GLN A CA 1
ATOM 1451 C C . GLN A 1 180 ? -11.568 6.955 14.571 1.00 82.75 180 GLN A C 1
ATOM 1453 O O . GLN A 1 180 ? -11.647 7.120 13.355 1.00 82.75 180 GLN A O 1
ATOM 1458 N N . MET A 1 181 ? -10.392 6.906 15.204 1.00 81.81 181 MET A N 1
ATOM 1459 C CA . MET A 1 181 ? -9.098 7.040 14.530 1.00 81.81 181 MET A CA 1
ATOM 1460 C C . MET A 1 181 ? -8.618 5.753 13.845 1.00 81.81 181 MET A C 1
ATOM 1462 O O . MET A 1 181 ? -7.646 5.811 13.095 1.00 81.81 181 MET A O 1
ATOM 1466 N N . LEU A 1 182 ? -9.282 4.610 14.057 1.00 86.38 182 LEU A N 1
ATOM 1467 C CA . LEU A 1 182 ? -8.834 3.301 13.563 1.00 86.38 182 LEU A CA 1
ATOM 1468 C C . LEU A 1 182 ? -8.475 3.249 12.068 1.00 86.38 182 LEU A C 1
ATOM 1470 O O . LEU A 1 182 ? -7.458 2.632 11.768 1.00 86.38 182 LEU A O 1
ATOM 1474 N N . PRO A 1 183 ? -9.215 3.881 11.131 1.00 85.25 183 PRO A N 1
ATOM 1475 C CA . PRO A 1 183 ? -8.829 3.877 9.718 1.00 85.25 183 PRO A CA 1
ATOM 1476 C C . PRO A 1 183 ? -7.438 4.464 9.477 1.00 85.25 183 PRO A C 1
ATOM 1478 O O . PRO A 1 183 ? -6.621 3.861 8.790 1.00 85.25 183 PRO A O 1
ATOM 1481 N N . ARG A 1 184 ? -7.152 5.610 10.103 1.00 82.00 184 ARG A N 1
ATOM 1482 C CA . ARG A 1 184 ? -5.847 6.267 10.016 1.00 82.00 184 ARG A CA 1
ATOM 1483 C C . ARG A 1 184 ? -4.768 5.437 10.708 1.00 82.00 184 ARG A C 1
ATOM 1485 O O . ARG A 1 184 ? -3.715 5.218 10.136 1.00 82.00 184 ARG A O 1
ATOM 1492 N N . LEU A 1 185 ? -5.052 4.936 11.912 1.00 83.62 185 LEU A N 1
ATOM 1493 C CA . LEU A 1 185 ? -4.104 4.104 12.659 1.00 83.62 185 LEU A CA 1
ATOM 1494 C C . LEU A 1 185 ? -3.743 2.822 11.897 1.00 83.62 185 LEU A C 1
ATOM 1496 O O . LEU A 1 185 ? -2.609 2.368 11.985 1.00 83.62 185 LEU A O 1
ATOM 1500 N N . ALA A 1 186 ? -4.688 2.239 11.153 1.00 87.44 186 ALA A N 1
ATOM 1501 C CA . ALA A 1 186 ? -4.437 1.065 10.326 1.00 87.44 186 ALA A CA 1
ATOM 1502 C C . ALA A 1 186 ? -3.465 1.359 9.173 1.00 87.44 186 ALA A C 1
ATOM 1504 O O . ALA A 1 186 ? -2.621 0.515 8.885 1.00 87.44 186 ALA A O 1
ATOM 1505 N N . GLU A 1 187 ? -3.564 2.535 8.547 1.00 83.81 187 GLU A N 1
ATOM 1506 C CA . GLU A 1 187 ? -2.615 3.003 7.525 1.00 83.81 187 GLU A CA 1
ATOM 1507 C C . GLU A 1 187 ? -1.243 3.294 8.152 1.00 83.81 187 GLU A C 1
ATOM 1509 O O . GLU A 1 187 ? -0.264 2.651 7.780 1.00 83.81 187 GLU A O 1
ATOM 1514 N N . ASP A 1 188 ? -1.193 4.127 9.198 1.00 80.75 188 ASP A N 1
ATOM 1515 C CA . ASP A 1 188 ? 0.052 4.512 9.882 1.00 80.75 188 ASP A CA 1
ATOM 1516 C C . ASP A 1 188 ? 0.830 3.276 10.402 1.00 80.75 188 ASP A C 1
ATOM 1518 O O . ASP A 1 188 ? 2.060 3.197 10.317 1.00 80.75 188 ASP A O 1
ATOM 1522 N N . LEU A 1 189 ? 0.121 2.273 10.940 1.00 86.06 189 LEU A N 1
ATOM 1523 C CA . LEU A 1 189 ? 0.725 1.021 11.403 1.00 86.06 189 LEU A CA 1
ATOM 1524 C C . LEU A 1 189 ? 1.117 0.086 10.257 1.00 86.06 189 LEU A C 1
ATOM 1526 O O . LEU A 1 189 ? 2.113 -0.628 10.402 1.00 86.06 189 LEU A O 1
ATOM 1530 N N . ALA A 1 190 ? 0.374 0.063 9.146 1.00 88.50 190 ALA A N 1
ATOM 1531 C CA . ALA A 1 190 ? 0.774 -0.680 7.954 1.00 88.50 190 ALA A CA 1
ATOM 1532 C C . ALA A 1 190 ? 2.098 -0.141 7.409 1.00 88.50 190 ALA A C 1
ATOM 1534 O O . ALA A 1 190 ? 3.033 -0.926 7.229 1.00 88.50 190 ALA A O 1
ATOM 1535 N N . ASP A 1 191 ? 2.223 1.177 7.270 1.00 84.00 191 ASP A N 1
ATOM 1536 C CA . ASP A 1 191 ? 3.451 1.841 6.830 1.00 84.00 191 ASP A CA 1
ATOM 1537 C C . ASP A 1 191 ? 4.596 1.572 7.812 1.00 84.00 191 ASP A C 1
ATOM 1539 O O . ASP A 1 191 ? 5.636 1.018 7.452 1.00 84.00 191 ASP A O 1
ATOM 1543 N N . SER A 1 192 ? 4.384 1.846 9.104 1.00 81.25 192 SER A N 1
ATOM 1544 C CA . SER A 1 192 ? 5.419 1.671 10.127 1.00 81.25 192 SER A CA 1
ATOM 1545 C C . SER A 1 192 ? 5.938 0.231 10.217 1.00 81.25 192 SER A C 1
ATOM 1547 O O . SER A 1 192 ? 7.153 0.012 10.271 1.00 81.25 192 SER A O 1
ATOM 1549 N N . ARG A 1 193 ? 5.045 -0.769 10.205 1.00 87.50 193 ARG A N 1
ATOM 1550 C CA . ARG A 1 193 ? 5.424 -2.189 10.332 1.00 87.50 193 ARG A CA 1
ATOM 1551 C C . ARG A 1 193 ? 6.064 -2.743 9.058 1.00 87.50 193 ARG A C 1
ATOM 1553 O O . ARG A 1 193 ? 6.843 -3.695 9.142 1.00 87.50 193 ARG A O 1
ATOM 1560 N N . THR A 1 194 ? 5.798 -2.146 7.897 1.00 90.00 194 THR A N 1
ATOM 1561 C CA . THR A 1 194 ? 6.363 -2.572 6.603 1.00 90.00 194 THR A CA 1
ATOM 1562 C C . THR A 1 194 ? 7.511 -1.699 6.100 1.00 90.00 194 THR A C 1
ATOM 1564 O O . THR A 1 194 ? 8.147 -2.063 5.116 1.00 90.00 194 THR A O 1
ATOM 1567 N N . LYS A 1 195 ? 7.882 -0.638 6.825 1.00 85.44 195 LYS A N 1
ATOM 1568 C CA . LYS A 1 195 ? 8.989 0.285 6.506 1.00 85.44 195 LYS A CA 1
ATOM 1569 C C . LYS A 1 195 ? 10.316 -0.394 6.152 1.00 85.44 195 LYS A C 1
ATOM 1571 O O . LYS A 1 195 ? 11.114 0.129 5.381 1.00 85.44 195 LYS A O 1
ATOM 1576 N N . HIS A 1 196 ? 10.590 -1.563 6.728 1.00 84.19 196 HIS A N 1
ATOM 1577 C CA . HIS A 1 196 ? 11.787 -2.332 6.392 1.00 84.19 196 HIS A CA 1
ATOM 1578 C C . HIS A 1 196 ? 11.769 -2.850 4.943 1.00 84.19 196 HIS A C 1
ATOM 1580 O O . HIS A 1 196 ? 12.811 -2.834 4.298 1.00 84.19 196 HIS A O 1
ATOM 1586 N N . LEU A 1 197 ? 10.603 -3.246 4.424 1.00 87.62 197 LEU A N 1
ATOM 1587 C CA . LEU A 1 197 ? 10.419 -3.693 3.039 1.00 87.62 197 LEU A CA 1
ATOM 1588 C C . LEU A 1 197 ? 10.518 -2.525 2.058 1.00 87.62 197 LEU A C 1
ATOM 1590 O O . LEU A 1 197 ? 11.139 -2.660 1.010 1.00 87.62 197 LEU A O 1
ATOM 1594 N N . GLU A 1 198 ? 9.951 -1.373 2.415 1.00 85.06 198 GLU A N 1
ATOM 1595 C CA . GLU A 1 198 ? 10.100 -0.140 1.637 1.00 85.06 198 GLU A CA 1
ATOM 1596 C C . GLU A 1 198 ? 11.575 0.261 1.525 1.00 85.06 198 GLU A C 1
ATOM 1598 O O . GLU A 1 198 ? 12.095 0.466 0.432 1.00 85.06 198 GLU A O 1
ATOM 1603 N N . LYS A 1 199 ? 12.305 0.239 2.643 1.00 78.38 199 LYS A N 1
ATOM 1604 C CA . LYS A 1 199 ? 13.745 0.498 2.629 1.00 78.38 199 LYS A CA 1
ATOM 1605 C C . LYS A 1 199 ? 14.516 -0.507 1.767 1.00 78.38 199 LYS A C 1
ATOM 1607 O O . LYS A 1 199 ? 15.461 -0.125 1.082 1.00 78.38 199 LYS A O 1
ATOM 1612 N N . GLU A 1 200 ? 14.144 -1.786 1.801 1.00 82.31 200 GLU A N 1
ATOM 1613 C CA . GLU A 1 200 ? 14.739 -2.794 0.919 1.00 82.31 200 GLU A CA 1
ATOM 1614 C C . GLU A 1 200 ? 14.489 -2.474 -0.562 1.00 82.31 200 GLU A C 1
ATOM 1616 O O . GLU A 1 200 ? 15.395 -2.672 -1.372 1.00 82.31 200 GLU A O 1
ATOM 1621 N N . LEU A 1 201 ? 13.311 -1.949 -0.919 1.00 84.19 201 LEU A N 1
ATOM 1622 C CA . LEU A 1 201 ? 13.002 -1.487 -2.276 1.00 84.19 201 LEU A CA 1
ATOM 1623 C C . LEU A 1 201 ? 13.866 -0.297 -2.687 1.00 84.19 201 LEU A C 1
ATOM 1625 O O . LEU A 1 201 ? 14.450 -0.335 -3.769 1.00 84.19 201 LEU A O 1
ATOM 1629 N N . ASP A 1 202 ? 14.007 0.706 -1.825 1.00 79.94 202 ASP A N 1
ATOM 1630 C CA . ASP A 1 202 ? 14.852 1.876 -2.085 1.00 79.94 202 ASP A CA 1
ATOM 1631 C C . ASP A 1 202 ? 16.322 1.475 -2.277 1.00 79.94 202 ASP A C 1
ATOM 1633 O O . ASP A 1 202 ? 16.983 1.869 -3.243 1.00 79.94 202 ASP A O 1
ATOM 1637 N N . ASP A 1 203 ? 16.837 0.628 -1.381 1.00 79.44 203 ASP A N 1
ATOM 1638 C CA . ASP A 1 203 ? 18.206 0.112 -1.441 1.00 79.44 203 ASP A CA 1
ATOM 1639 C C . ASP A 1 203 ? 18.436 -0.753 -2.692 1.00 79.44 203 ASP A C 1
ATOM 1641 O O . ASP A 1 203 ? 19.560 -0.837 -3.205 1.00 79.44 203 ASP A O 1
ATOM 1645 N N . LEU A 1 204 ? 17.391 -1.428 -3.182 1.00 77.00 204 LEU A N 1
ATOM 1646 C CA . LEU A 1 204 ? 17.416 -2.129 -4.458 1.00 77.00 204 LEU A CA 1
ATOM 1647 C C . LEU A 1 204 ? 17.433 -1.124 -5.611 1.00 77.00 204 LEU A C 1
ATOM 1649 O O . LEU A 1 204 ? 18.370 -1.178 -6.396 1.00 77.00 204 LEU A O 1
ATOM 1653 N N . ALA A 1 205 ? 16.513 -0.164 -5.684 1.00 72.50 205 ALA A N 1
ATOM 1654 C CA . ALA A 1 205 ? 16.431 0.813 -6.775 1.00 72.50 205 ALA A CA 1
ATOM 1655 C C . ALA A 1 205 ? 17.757 1.565 -7.035 1.00 72.50 205 ALA A C 1
ATOM 1657 O O . ALA A 1 205 ? 18.086 1.889 -8.176 1.00 72.50 205 ALA A O 1
ATOM 1658 N N . LEU A 1 206 ? 18.575 1.771 -5.997 1.00 71.81 206 LEU A N 1
ATOM 1659 C CA . LEU A 1 206 ? 19.909 2.378 -6.104 1.00 71.81 206 LEU A CA 1
ATOM 1660 C C . LEU A 1 206 ? 20.978 1.486 -6.773 1.00 71.81 206 LEU A C 1
ATOM 1662 O O . LEU A 1 206 ? 22.064 1.963 -7.116 1.00 71.81 206 LEU A O 1
ATOM 1666 N N . LYS A 1 207 ? 20.725 0.187 -6.963 1.00 73.25 207 LYS A N 1
ATOM 1667 C CA . LYS A 1 207 ? 21.653 -0.749 -7.613 1.00 73.25 207 LYS A CA 1
ATOM 1668 C C . LYS A 1 207 ? 21.423 -0.746 -9.125 1.00 73.25 207 LYS A C 1
ATOM 1670 O O . LYS A 1 207 ? 20.438 -1.275 -9.623 1.00 73.25 207 LYS A O 1
ATOM 1675 N N . HIS A 1 208 ? 22.412 -0.258 -9.871 1.00 55.06 208 HIS A N 1
ATOM 1676 C CA . HIS A 1 208 ? 22.379 -0.064 -11.331 1.00 55.06 208 HIS A CA 1
ATOM 1677 C C . HIS A 1 208 ? 22.204 -1.321 -12.225 1.00 55.06 208 HIS A C 1
ATOM 1679 O O . HIS A 1 208 ? 22.371 -1.208 -13.433 1.00 55.06 208 HIS A O 1
ATOM 1685 N N . ASN A 1 209 ? 21.882 -2.503 -11.685 1.00 61.53 209 ASN A N 1
ATOM 1686 C CA . ASN A 1 209 ? 21.810 -3.771 -12.436 1.00 61.53 209 ASN A CA 1
ATOM 1687 C C . ASN A 1 209 ? 20.564 -4.621 -12.118 1.00 61.53 209 ASN A C 1
ATOM 1689 O O . ASN A 1 209 ? 20.592 -5.838 -12.308 1.00 61.53 209 ASN A O 1
ATOM 1693 N N . LEU A 1 210 ? 19.491 -4.032 -11.593 1.00 64.19 210 LEU A N 1
ATOM 1694 C CA . LEU A 1 210 ? 18.281 -4.802 -11.305 1.00 64.19 210 LEU A CA 1
ATOM 1695 C C . LEU A 1 210 ? 17.442 -5.072 -12.548 1.00 64.19 210 LEU A C 1
ATOM 1697 O O . LEU A 1 210 ? 17.228 -4.210 -13.401 1.00 64.19 210 LEU A O 1
ATOM 1701 N N . TYR A 1 211 ? 16.934 -6.299 -12.612 1.00 77.06 211 TYR A N 1
ATOM 1702 C CA . TYR A 1 211 ? 15.920 -6.682 -13.579 1.00 77.06 211 TYR A CA 1
ATOM 1703 C C . TYR A 1 211 ? 14.595 -6.017 -13.196 1.00 77.06 211 TYR A C 1
ATOM 1705 O O . TYR A 1 211 ? 14.153 -6.131 -12.054 1.00 77.06 211 TYR A O 1
ATOM 1713 N N . HIS A 1 212 ? 13.943 -5.357 -14.157 1.00 83.75 212 HIS A N 1
ATOM 1714 C CA . HIS A 1 212 ? 12.700 -4.602 -13.937 1.00 83.75 212 HIS A CA 1
ATOM 1715 C C . HIS A 1 212 ? 11.602 -5.481 -13.322 1.00 83.75 212 HIS A C 1
ATOM 1717 O O . HIS A 1 212 ? 10.903 -5.079 -12.395 1.00 83.75 212 HIS A O 1
ATOM 1723 N N . GLY A 1 213 ? 11.521 -6.741 -13.763 1.00 85.31 213 GLY A N 1
ATOM 1724 C CA . GLY A 1 213 ? 10.589 -7.706 -13.189 1.00 85.31 213 GLY A CA 1
ATOM 1725 C C . GLY A 1 213 ? 10.855 -8.045 -11.717 1.00 85.31 213 GLY A C 1
ATOM 1726 O O . GLY A 1 213 ? 9.906 -8.234 -10.961 1.00 85.31 213 GLY A O 1
ATOM 1727 N N . GLU A 1 214 ? 12.117 -8.074 -11.273 1.00 85.31 214 GLU A N 1
ATOM 1728 C CA . GLU A 1 214 ? 12.435 -8.313 -9.858 1.00 85.31 214 GLU A CA 1
ATOM 1729 C C . GLU A 1 214 ? 11.973 -7.140 -8.987 1.00 85.31 214 GLU A C 1
ATOM 1731 O O . GLU A 1 214 ? 11.366 -7.368 -7.940 1.00 85.31 214 GLU A O 1
ATOM 1736 N N . MET A 1 215 ? 12.191 -5.900 -9.440 1.00 87.25 215 MET A N 1
ATOM 1737 C CA . MET A 1 215 ? 11.704 -4.705 -8.743 1.00 87.25 215 MET A CA 1
ATOM 1738 C C . MET A 1 215 ? 10.186 -4.733 -8.570 1.00 87.25 215 MET A C 1
ATOM 1740 O O . MET A 1 215 ? 9.695 -4.535 -7.459 1.00 87.25 215 MET A O 1
ATOM 1744 N N . LEU A 1 216 ? 9.445 -5.068 -9.630 1.00 91.50 216 LEU A N 1
ATOM 1745 C CA . LEU A 1 216 ? 7.987 -5.124 -9.564 1.00 91.50 216 LEU A CA 1
ATOM 1746 C C . LEU A 1 216 ? 7.489 -6.220 -8.612 1.00 91.50 216 LEU A C 1
ATOM 1748 O O . LEU A 1 216 ? 6.588 -5.978 -7.811 1.00 91.50 216 LEU A O 1
ATOM 1752 N N . VAL A 1 217 ? 8.089 -7.415 -8.646 1.00 92.25 217 VAL A N 1
ATOM 1753 C CA . VAL A 1 217 ? 7.724 -8.502 -7.720 1.00 92.25 217 VAL A CA 1
ATOM 1754 C C . VAL A 1 217 ? 7.970 -8.089 -6.267 1.00 92.25 217 VAL A C 1
ATOM 1756 O O . VAL A 1 217 ? 7.133 -8.347 -5.399 1.00 92.25 217 VAL A O 1
ATOM 1759 N N . ARG A 1 218 ? 9.091 -7.416 -5.980 1.00 90.75 218 ARG A N 1
ATOM 1760 C CA . ARG A 1 218 ? 9.391 -6.898 -4.636 1.00 90.75 218 ARG A CA 1
ATOM 1761 C C . ARG A 1 218 ? 8.388 -5.827 -4.212 1.00 90.75 218 ARG A C 1
ATOM 1763 O O . ARG A 1 218 ? 7.916 -5.878 -3.079 1.00 90.75 218 ARG A O 1
ATOM 1770 N N . HIS A 1 219 ? 8.033 -4.911 -5.111 1.00 92.25 219 HIS A N 1
ATOM 1771 C CA . HIS A 1 219 ? 7.056 -3.863 -4.828 1.00 92.25 219 HIS A CA 1
ATOM 1772 C C . HIS A 1 219 ? 5.679 -4.456 -4.514 1.00 92.25 219 HIS A C 1
ATOM 1774 O O . HIS A 1 219 ? 5.056 -4.103 -3.515 1.00 92.25 219 HIS A O 1
ATOM 1780 N N . VAL A 1 220 ? 5.222 -5.434 -5.300 1.00 95.69 220 VAL A N 1
ATOM 1781 C CA . VAL A 1 220 ? 3.963 -6.134 -5.012 1.00 95.69 220 VAL A CA 1
ATOM 1782 C C . VAL A 1 220 ? 4.026 -6.847 -3.661 1.00 95.69 220 VAL A C 1
ATOM 1784 O O . VAL A 1 220 ? 3.077 -6.743 -2.892 1.00 95.69 220 VAL A O 1
ATOM 1787 N N . ASN A 1 221 ? 5.138 -7.494 -3.303 1.00 94.25 221 ASN A N 1
ATOM 1788 C CA . ASN A 1 221 ? 5.282 -8.109 -1.977 1.00 94.25 221 ASN A CA 1
ATOM 1789 C C . ASN A 1 221 ? 5.168 -7.092 -0.829 1.00 94.25 221 ASN A C 1
ATOM 1791 O O . ASN A 1 221 ? 4.550 -7.399 0.191 1.00 94.25 221 ASN A O 1
ATOM 1795 N N . TYR A 1 222 ? 5.716 -5.887 -1.000 1.00 94.56 222 TYR A N 1
ATOM 1796 C CA . TYR A 1 222 ? 5.529 -4.783 -0.058 1.00 94.56 222 TYR A CA 1
ATOM 1797 C C . TYR A 1 222 ? 4.047 -4.401 0.083 1.00 94.56 222 TYR A C 1
ATOM 1799 O O . TYR A 1 222 ? 3.528 -4.385 1.200 1.00 94.56 222 TYR A O 1
ATOM 1807 N N . LEU A 1 223 ? 3.334 -4.215 -1.033 1.00 95.38 223 LEU A N 1
ATOM 1808 C CA . LEU A 1 223 ? 1.895 -3.920 -1.029 1.00 95.38 223 LEU A CA 1
ATOM 1809 C C . LEU A 1 223 ? 1.065 -5.030 -0.360 1.00 95.38 223 LEU A C 1
ATOM 1811 O O . LEU A 1 223 ? 0.154 -4.742 0.416 1.00 95.38 223 LEU A O 1
ATOM 1815 N N . LEU A 1 224 ? 1.382 -6.303 -0.620 1.00 97.56 224 LEU A N 1
ATOM 1816 C CA . LEU A 1 224 ? 0.712 -7.443 0.018 1.00 97.56 224 LEU A CA 1
ATOM 1817 C C . LEU A 1 224 ? 0.944 -7.462 1.538 1.00 97.56 224 LEU A C 1
ATOM 1819 O O . LEU A 1 224 ? 0.024 -7.773 2.298 1.00 97.56 224 LEU A O 1
ATOM 1823 N N . ALA A 1 225 ? 2.154 -7.124 1.991 1.00 96.88 225 ALA A N 1
ATOM 1824 C CA . ALA A 1 225 ? 2.472 -7.026 3.412 1.00 96.88 225 ALA A CA 1
ATOM 1825 C C . ALA A 1 225 ? 1.717 -5.870 4.084 1.00 96.88 225 ALA A C 1
ATOM 1827 O O . ALA A 1 225 ? 1.140 -6.065 5.155 1.00 96.88 225 ALA A O 1
ATOM 1828 N N . GLN A 1 226 ? 1.651 -4.702 3.440 1.00 94.94 226 GLN A N 1
ATOM 1829 C CA . GLN A 1 226 ? 0.865 -3.567 3.930 1.00 94.94 226 GLN A CA 1
ATOM 1830 C C . GLN A 1 226 ? -0.614 -3.920 4.055 1.00 94.94 226 GLN A C 1
ATOM 1832 O O . GLN A 1 226 ? -1.227 -3.697 5.101 1.00 94.94 226 GLN A O 1
ATOM 1837 N N . TYR A 1 227 ? -1.172 -4.535 3.010 1.00 97.25 227 TYR A N 1
ATOM 1838 C CA . TYR A 1 227 ? -2.557 -4.983 3.008 1.00 97.25 227 TYR A CA 1
ATOM 1839 C C . TYR A 1 227 ? -2.845 -5.957 4.150 1.00 97.25 227 TYR A C 1
ATOM 1841 O O . TYR A 1 227 ? -3.859 -5.819 4.834 1.00 97.25 227 TYR A O 1
ATOM 1849 N N . ARG A 1 228 ? -1.941 -6.914 4.401 1.00 97.81 228 ARG A N 1
ATOM 1850 C CA . ARG A 1 228 ? -2.070 -7.856 5.518 1.00 97.81 228 ARG A CA 1
ATOM 1851 C C . ARG A 1 228 ? -2.155 -7.131 6.853 1.00 97.81 228 ARG A C 1
ATOM 1853 O O . ARG A 1 228 ? -3.083 -7.393 7.610 1.00 97.81 228 ARG A O 1
ATOM 1860 N N . VAL A 1 229 ? -1.215 -6.228 7.130 1.00 95.56 229 VAL A N 1
ATOM 1861 C CA . VAL A 1 229 ? -1.194 -5.482 8.397 1.00 95.56 229 VAL A CA 1
ATOM 1862 C C . VAL A 1 229 ? -2.484 -4.680 8.565 1.00 95.56 229 VAL A C 1
ATOM 1864 O O . VAL A 1 229 ? -3.109 -4.726 9.624 1.00 95.56 229 VAL A O 1
ATOM 1867 N N . MET A 1 230 ? -2.933 -4.002 7.509 1.00 95.00 230 MET A N 1
ATOM 1868 C CA . MET A 1 230 ? -4.176 -3.234 7.538 1.00 95.00 230 MET A CA 1
ATOM 1869 C C . MET A 1 230 ? -5.396 -4.129 7.774 1.00 95.00 230 MET A C 1
ATOM 1871 O O . MET A 1 230 ? -6.278 -3.773 8.554 1.00 95.00 230 MET A O 1
ATOM 1875 N N . HIS A 1 231 ? -5.442 -5.307 7.149 1.00 97.00 231 HIS A N 1
ATOM 1876 C CA . HIS A 1 231 ? -6.527 -6.266 7.331 1.00 97.00 231 HIS A CA 1
ATOM 1877 C C . HIS A 1 231 ? -6.511 -6.901 8.730 1.00 97.00 231 HIS A C 1
ATOM 1879 O O . HIS A 1 231 ? -7.569 -7.169 9.287 1.00 97.00 231 HIS A O 1
ATOM 1885 N N . GLU A 1 232 ? -5.344 -7.127 9.334 1.00 94.81 232 GLU A N 1
ATOM 1886 C CA . GLU A 1 232 ? -5.235 -7.588 10.726 1.00 94.81 232 GLU A CA 1
ATOM 1887 C C . GLU A 1 232 ? -5.783 -6.558 11.726 1.00 94.81 232 GLU A C 1
ATOM 1889 O O . GLU A 1 232 ? -6.347 -6.940 12.751 1.00 94.81 232 GLU A O 1
ATOM 1894 N N . ILE A 1 233 ? -5.641 -5.265 11.423 1.00 92.19 233 ILE A N 1
ATOM 1895 C CA . ILE A 1 233 ? -6.101 -4.161 12.275 1.00 92.19 233 ILE A CA 1
ATOM 1896 C C . ILE A 1 233 ? -7.588 -3.861 12.050 1.00 92.19 233 ILE A C 1
ATOM 1898 O O . ILE A 1 233 ? -8.356 -3.758 13.008 1.00 92.19 233 ILE A O 1
ATOM 1902 N N . LEU A 1 234 ? -8.005 -3.696 10.792 1.00 93.88 234 LEU A N 1
ATOM 1903 C CA . LEU A 1 234 ? -9.356 -3.270 10.432 1.00 93.88 234 LEU A CA 1
ATOM 1904 C C . LEU A 1 234 ? -9.816 -3.909 9.103 1.00 93.88 234 LEU A C 1
ATOM 1906 O O . LEU A 1 234 ? -9.820 -3.239 8.065 1.00 93.88 234 LEU A O 1
ATOM 1910 N N . PRO A 1 235 ? -10.264 -5.184 9.123 1.00 94.38 235 PRO A N 1
ATOM 1911 C CA . PRO A 1 235 ? -10.566 -5.970 7.922 1.00 94.38 235 PRO A CA 1
ATOM 1912 C C . PRO A 1 235 ? -11.484 -5.264 6.918 1.00 94.38 235 PRO A C 1
ATOM 1914 O O . PRO A 1 235 ? -11.174 -5.155 5.737 1.00 94.38 235 PRO A O 1
ATOM 1917 N N . GLU A 1 236 ? -12.611 -4.724 7.391 1.00 91.88 236 GLU A N 1
ATOM 1918 C CA . GLU A 1 236 ? -13.611 -4.100 6.515 1.00 91.88 236 GLU A CA 1
ATOM 1919 C C . GLU A 1 236 ? -13.099 -2.832 5.832 1.00 91.88 236 GLU A C 1
ATOM 1921 O O . GLU A 1 236 ? -13.556 -2.492 4.744 1.00 91.88 236 GLU A O 1
ATOM 1926 N N . TYR A 1 237 ? -12.170 -2.122 6.471 1.00 90.69 237 TYR A N 1
ATOM 1927 C CA . TYR A 1 237 ? -11.533 -0.950 5.885 1.00 90.69 237 TYR A CA 1
ATOM 1928 C C . TYR A 1 237 ? -10.464 -1.352 4.868 1.00 90.69 237 TYR A C 1
ATOM 1930 O O . TYR A 1 237 ? -10.432 -0.794 3.773 1.00 90.69 237 TYR A O 1
ATOM 1938 N N . ALA A 1 238 ? -9.653 -2.368 5.181 1.00 95.00 238 ALA A N 1
ATOM 1939 C CA . ALA A 1 238 ? -8.689 -2.922 4.235 1.00 95.00 238 ALA A CA 1
ATOM 1940 C C . ALA A 1 238 ? -9.379 -3.389 2.941 1.00 95.00 238 ALA A C 1
ATOM 1942 O O . ALA A 1 238 ? -8.946 -3.033 1.847 1.00 95.00 238 ALA A O 1
ATOM 1943 N N . GLU A 1 239 ? -10.524 -4.069 3.047 1.00 95.38 239 GLU A N 1
ATOM 1944 C CA . GLU A 1 239 ? -11.317 -4.480 1.880 1.00 95.38 239 GLU A CA 1
ATOM 1945 C C . GLU A 1 239 ? -11.837 -3.288 1.054 1.00 95.38 239 GLU A C 1
ATOM 1947 O O . GLU A 1 239 ? -11.837 -3.339 -0.177 1.00 95.38 239 GLU A O 1
ATOM 1952 N N . GLN A 1 240 ? -12.207 -2.167 1.689 1.00 90.81 240 GLN A N 1
ATOM 1953 C CA . GLN A 1 240 ? -12.556 -0.931 0.964 1.00 90.81 240 GLN A CA 1
ATOM 1954 C C . GLN A 1 240 ? -11.355 -0.350 0.201 1.00 90.81 240 GLN A C 1
ATOM 1956 O O . GLN A 1 240 ? -11.526 0.249 -0.862 1.00 90.81 240 GLN A O 1
ATOM 1961 N N . LYS A 1 241 ? -10.140 -0.545 0.724 1.00 88.50 241 LYS A N 1
ATOM 1962 C CA . LYS A 1 241 ? -8.874 -0.094 0.129 1.00 88.50 241 LYS A CA 1
ATOM 1963 C C . LYS A 1 241 ? -8.294 -1.069 -0.888 1.00 88.50 241 LYS A C 1
ATOM 1965 O O . LYS A 1 241 ? -7.387 -0.704 -1.628 1.00 88.50 241 LYS A O 1
ATOM 1970 N N . ARG A 1 242 ? -8.832 -2.281 -1.003 1.00 95.62 242 ARG A N 1
ATOM 1971 C CA . ARG A 1 242 ? -8.313 -3.348 -1.871 1.00 95.62 242 ARG A CA 1
ATOM 1972 C C . ARG A 1 242 ? -8.065 -2.911 -3.316 1.00 95.62 242 ARG A C 1
ATOM 1974 O O . ARG A 1 242 ? -7.022 -3.216 -3.888 1.00 95.62 242 ARG A O 1
ATOM 1981 N N . HIS A 1 243 ? -8.987 -2.141 -3.897 1.00 93.25 243 HIS A N 1
ATOM 1982 C CA . HIS A 1 243 ? -8.827 -1.613 -5.256 1.00 93.25 243 HIS A CA 1
ATOM 1983 C C . HIS A 1 243 ? -7.647 -0.636 -5.390 1.00 93.25 243 HIS A C 1
ATOM 1985 O O . HIS A 1 243 ? -6.987 -0.620 -6.429 1.00 93.25 243 HIS A O 1
ATOM 1991 N N . GLN A 1 244 ? -7.354 0.145 -4.346 1.00 85.50 244 GLN A N 1
ATOM 1992 C CA . GLN A 1 244 ? -6.204 1.048 -4.316 1.00 85.50 244 GLN A CA 1
ATOM 1993 C C . GLN A 1 244 ? -4.896 0.253 -4.395 1.00 85.50 244 GLN A C 1
ATOM 1995 O O . GLN A 1 244 ? -4.070 0.565 -5.242 1.00 85.50 244 GLN A O 1
ATOM 2000 N N . PHE A 1 245 ? -4.747 -0.820 -3.609 1.00 91.19 245 PHE A N 1
ATOM 2001 C CA . PHE A 1 245 ? -3.564 -1.692 -3.663 1.00 91.19 245 PHE A CA 1
ATOM 2002 C C . PHE A 1 245 ? -3.347 -2.311 -5.049 1.00 91.19 245 PHE A C 1
ATOM 2004 O O . PHE A 1 245 ? -2.233 -2.296 -5.569 1.00 91.19 245 PHE A O 1
ATOM 2011 N N . ILE A 1 246 ? -4.420 -2.806 -5.676 1.00 94.75 246 ILE A N 1
ATOM 2012 C CA . ILE A 1 246 ? -4.359 -3.359 -7.038 1.00 94.75 246 ILE A CA 1
ATOM 2013 C C . ILE A 1 246 ? -3.932 -2.276 -8.037 1.00 94.75 246 ILE A C 1
ATOM 2015 O O . ILE A 1 246 ? -3.070 -2.509 -8.881 1.00 94.75 246 ILE A O 1
ATOM 2019 N N . THR A 1 247 ? -4.506 -1.077 -7.927 1.00 89.31 247 THR A N 1
ATOM 2020 C CA . THR A 1 247 ? -4.188 0.045 -8.820 1.00 89.31 247 THR A CA 1
ATOM 2021 C C . THR A 1 247 ? -2.737 0.495 -8.662 1.00 89.31 247 THR A C 1
ATOM 2023 O O . THR A 1 247 ? -2.071 0.712 -9.671 1.00 89.31 247 THR A O 1
ATOM 2026 N N . SER A 1 248 ? -2.220 0.575 -7.431 1.00 87.38 248 SER A N 1
ATOM 2027 C CA . SER A 1 248 ? -0.814 0.905 -7.170 1.00 87.38 248 SER A CA 1
ATOM 2028 C C . SER A 1 248 ? 0.135 -0.090 -7.838 1.00 87.38 248 SER A C 1
ATOM 2030 O O . SER A 1 248 ? 1.079 0.332 -8.500 1.00 87.38 248 SER A O 1
ATOM 2032 N N . ALA A 1 249 ? -0.160 -1.394 -7.770 1.00 91.50 249 ALA A N 1
ATOM 2033 C CA . ALA A 1 249 ? 0.635 -2.415 -8.453 1.00 91.50 249 ALA A CA 1
ATOM 2034 C C . ALA A 1 249 ? 0.640 -2.240 -9.986 1.00 91.50 249 ALA A C 1
ATOM 2036 O O . ALA A 1 249 ? 1.677 -2.406 -10.626 1.00 91.50 249 ALA A O 1
ATOM 2037 N N . VAL A 1 250 ? -0.503 -1.880 -10.585 1.00 90.44 250 VAL A N 1
ATOM 2038 C CA . VAL A 1 250 ? -0.608 -1.622 -12.034 1.00 90.44 250 VAL A CA 1
ATOM 2039 C C . VAL A 1 250 ? 0.152 -0.361 -12.442 1.00 90.44 250 VAL A C 1
ATOM 2041 O O . VAL A 1 250 ? 0.844 -0.368 -13.460 1.00 90.44 250 VAL A O 1
ATOM 2044 N N . VAL A 1 251 ? 0.040 0.717 -11.662 1.00 84.00 251 VAL A N 1
ATOM 2045 C CA . VAL A 1 251 ? 0.776 1.967 -11.906 1.00 84.00 251 VAL A CA 1
ATOM 2046 C C . VAL A 1 251 ? 2.279 1.718 -11.839 1.00 84.00 251 VAL A C 1
ATOM 2048 O O . VAL A 1 251 ? 2.990 2.116 -12.760 1.00 84.00 251 VAL A O 1
ATOM 2051 N N . GLU A 1 252 ? 2.751 0.999 -10.817 1.00 87.12 252 GLU A N 1
ATOM 2052 C CA . GLU A 1 252 ? 4.157 0.605 -10.710 1.00 87.12 252 GLU A CA 1
ATOM 2053 C C . GLU A 1 252 ? 4.598 -0.168 -11.962 1.00 87.12 252 GLU A C 1
ATOM 2055 O O . GLU A 1 252 ? 5.591 0.179 -12.591 1.00 87.12 252 GLU A O 1
ATOM 2060 N N . ALA A 1 253 ? 3.826 -1.165 -12.395 1.00 87.00 253 ALA A N 1
ATOM 2061 C CA . ALA A 1 253 ? 4.182 -2.016 -13.530 1.00 87.00 253 ALA A CA 1
ATOM 2062 C C . ALA A 1 253 ? 4.198 -1.315 -14.902 1.00 87.00 253 ALA A C 1
ATOM 2064 O O . ALA A 1 253 ? 4.873 -1.773 -15.819 1.00 87.00 253 ALA A O 1
ATOM 2065 N N . THR A 1 254 ? 3.404 -0.258 -15.087 1.00 81.44 254 THR A N 1
ATOM 2066 C CA . THR A 1 254 ? 3.131 0.298 -16.430 1.00 81.44 254 THR A CA 1
ATOM 2067 C C . THR A 1 254 ? 3.569 1.744 -16.616 1.00 81.44 254 THR A C 1
ATOM 2069 O O . THR A 1 254 ? 3.581 2.231 -17.743 1.00 81.44 254 THR A O 1
ATOM 2072 N N . GLN A 1 255 ? 3.884 2.459 -15.533 1.00 78.31 255 GLN A N 1
ATOM 2073 C CA . GLN A 1 255 ? 4.177 3.896 -15.591 1.00 78.31 255 GLN A CA 1
ATOM 2074 C C . GLN A 1 255 ? 5.540 4.263 -15.008 1.00 78.31 255 GLN A C 1
ATOM 2076 O O . GLN A 1 255 ? 6.004 5.382 -15.225 1.00 78.31 255 GLN A O 1
ATOM 2081 N N . LYS A 1 256 ? 6.187 3.362 -14.262 1.00 77.12 256 LYS A N 1
ATOM 2082 C CA . LYS A 1 256 ? 7.486 3.632 -13.646 1.00 77.12 256 LYS A CA 1
ATOM 2083 C C . LYS A 1 256 ? 8.619 3.073 -14.498 1.00 77.12 256 LYS A C 1
ATOM 2085 O O . LYS A 1 256 ? 8.594 1.923 -14.925 1.00 77.12 256 LYS A O 1
ATOM 2090 N N . ALA A 1 257 ? 9.639 3.900 -14.722 1.00 73.50 257 ALA A N 1
ATOM 2091 C CA . ALA A 1 257 ? 10.731 3.590 -15.641 1.00 73.50 257 ALA A CA 1
ATOM 2092 C C . ALA A 1 257 ? 11.529 2.336 -15.240 1.00 73.50 257 ALA A C 1
ATOM 2094 O O . ALA A 1 257 ? 12.016 1.623 -16.108 1.00 73.50 257 ALA A O 1
ATOM 2095 N N . HIS A 1 258 ? 11.650 2.045 -13.940 1.00 71.38 258 HIS A N 1
ATOM 2096 C CA . HIS A 1 258 ? 12.404 0.897 -13.418 1.00 71.38 258 HIS A CA 1
ATOM 2097 C C . HIS A 1 258 ? 11.623 -0.425 -13.420 1.00 71.38 258 HIS A C 1
ATOM 2099 O O . HIS A 1 258 ? 12.167 -1.455 -13.019 1.00 71.38 258 HIS A O 1
ATOM 2105 N N . THR A 1 259 ? 10.369 -0.408 -13.868 1.00 77.00 259 THR A N 1
ATOM 2106 C CA . THR A 1 259 ? 9.446 -1.556 -13.887 1.00 77.00 259 THR A CA 1
ATOM 2107 C C . THR A 1 259 ? 8.622 -1.640 -15.174 1.00 77.00 259 THR A C 1
ATOM 2109 O O . THR A 1 259 ? 7.744 -2.493 -15.251 1.00 77.00 259 THR A O 1
ATOM 2112 N N . ASP A 1 260 ? 8.915 -0.809 -16.181 1.00 76.75 260 ASP A N 1
ATOM 2113 C CA . ASP A 1 260 ? 8.103 -0.654 -17.394 1.00 76.75 260 ASP A CA 1
ATOM 2114 C C . ASP A 1 260 ? 7.941 -1.975 -18.173 1.00 76.75 260 ASP A C 1
ATOM 2116 O O . ASP A 1 260 ? 8.897 -2.532 -18.726 1.00 76.75 260 ASP A O 1
ATOM 2120 N N . LEU A 1 261 ? 6.706 -2.490 -18.190 1.00 84.81 261 LEU A N 1
ATOM 2121 C CA . LEU A 1 261 ? 6.299 -3.693 -18.925 1.00 84.81 261 LEU A CA 1
ATOM 2122 C C . LEU A 1 261 ? 5.738 -3.392 -20.325 1.00 84.81 261 LEU A C 1
ATOM 2124 O O . LEU A 1 261 ? 5.253 -4.310 -21.004 1.00 84.81 261 LEU A O 1
ATOM 2128 N N . GLU A 1 262 ? 5.810 -2.137 -20.764 1.00 81.44 262 GLU A N 1
ATOM 2129 C CA . GLU A 1 262 ? 5.339 -1.672 -22.061 1.00 81.44 262 GLU A CA 1
ATOM 2130 C C . GLU A 1 262 ? 6.495 -1.132 -22.939 1.00 81.44 262 GLU A C 1
ATOM 2132 O O . GLU A 1 262 ? 7.578 -0.801 -22.460 1.00 81.44 262 GLU A O 1
ATOM 2137 N N . PRO A 1 263 ? 6.311 -1.054 -24.271 1.00 84.69 263 PRO A N 1
ATOM 2138 C CA . PRO A 1 263 ? 5.222 -1.655 -25.031 1.00 84.69 263 PRO A CA 1
ATOM 2139 C C . PRO A 1 263 ? 5.360 -3.185 -25.125 1.00 84.69 263 PRO A C 1
ATOM 2141 O O . PRO A 1 263 ? 6.453 -3.717 -25.359 1.00 84.69 263 PRO A O 1
ATOM 2144 N N . ALA A 1 264 ? 4.231 -3.887 -25.027 1.00 85.31 264 ALA A N 1
ATOM 2145 C CA . ALA A 1 264 ? 4.151 -5.319 -25.307 1.00 85.31 264 ALA A CA 1
ATOM 2146 C C . ALA A 1 264 ? 4.654 -5.681 -26.721 1.00 85.31 264 ALA A C 1
ATOM 2148 O O . ALA A 1 264 ? 4.497 -4.917 -27.678 1.00 85.31 264 ALA A O 1
ATOM 2149 N N . GLY A 1 265 ? 5.221 -6.883 -26.865 1.00 88.06 265 GLY A N 1
ATOM 2150 C CA . GLY A 1 265 ? 5.746 -7.386 -28.138 1.00 88.06 265 GLY A CA 1
ATOM 2151 C C . GLY A 1 265 ? 7.208 -7.018 -28.394 1.00 88.06 265 GLY A C 1
ATOM 2152 O O . GLY A 1 265 ? 7.668 -7.103 -29.533 1.00 88.06 265 GLY A O 1
ATOM 2153 N N . THR A 1 266 ? 7.940 -6.589 -27.364 1.00 89.62 266 THR A N 1
ATOM 2154 C CA . THR A 1 266 ? 9.376 -6.308 -27.446 1.00 89.62 266 THR A CA 1
ATOM 2155 C C . THR A 1 266 ? 10.149 -7.106 -26.400 1.00 89.62 266 THR A C 1
ATOM 2157 O O . THR A 1 266 ? 9.640 -7.387 -25.318 1.00 89.62 266 THR A O 1
ATOM 2160 N N . LEU A 1 267 ? 11.387 -7.486 -26.730 1.00 89.06 267 LEU A N 1
ATOM 2161 C CA . LEU A 1 267 ? 12.176 -8.469 -25.979 1.00 89.06 267 LEU A CA 1
ATOM 2162 C C . LEU A 1 267 ? 12.262 -8.179 -24.474 1.00 89.06 267 LEU A C 1
ATOM 2164 O O . LEU A 1 267 ? 12.001 -9.064 -23.666 1.00 89.06 267 LEU A O 1
ATOM 2168 N N . ILE A 1 268 ? 12.643 -6.957 -24.088 1.00 88.44 268 ILE A N 1
ATOM 2169 C CA . ILE A 1 268 ? 12.872 -6.609 -22.676 1.00 88.44 268 ILE A CA 1
ATOM 2170 C C . ILE A 1 268 ? 11.547 -6.586 -21.884 1.00 88.44 268 ILE A C 1
ATOM 2172 O O . ILE A 1 268 ? 11.461 -7.309 -20.885 1.00 88.44 268 ILE A O 1
ATOM 2176 N N . PRO A 1 269 ? 10.508 -5.841 -22.315 1.00 89.56 269 PRO A N 1
ATOM 2177 C CA . PRO A 1 269 ? 9.181 -5.884 -21.700 1.00 89.56 269 PRO A CA 1
ATOM 2178 C C . PRO A 1 269 ? 8.546 -7.276 -21.640 1.00 89.56 269 PRO A C 1
ATOM 2180 O O . PRO A 1 269 ? 7.989 -7.643 -20.611 1.00 89.56 269 PRO A O 1
ATOM 2183 N N . ASP A 1 270 ? 8.649 -8.087 -22.697 1.00 92.75 270 ASP A N 1
ATOM 2184 C CA . ASP A 1 270 ? 8.025 -9.417 -22.729 1.00 92.75 270 ASP A CA 1
ATOM 2185 C C . ASP A 1 270 ? 8.719 -10.407 -21.790 1.00 92.75 270 ASP A C 1
ATOM 2187 O O . ASP A 1 270 ? 8.049 -11.136 -21.057 1.00 92.75 270 ASP A O 1
ATOM 2191 N N . VAL A 1 271 ? 10.057 -10.413 -21.763 1.00 91.94 271 VAL A N 1
ATOM 2192 C CA . VAL A 1 271 ? 10.815 -11.238 -20.810 1.00 91.94 271 VAL A CA 1
ATOM 2193 C C . VAL A 1 271 ? 10.524 -10.791 -19.376 1.00 91.94 271 VAL A C 1
ATOM 2195 O O . VAL A 1 271 ? 10.325 -11.630 -18.498 1.00 91.94 271 VAL A O 1
ATOM 2198 N N . SER A 1 272 ? 10.446 -9.480 -19.134 1.00 92.19 272 SER A N 1
ATOM 2199 C CA . SER A 1 272 ? 10.114 -8.932 -17.814 1.00 92.19 272 SER A CA 1
ATOM 2200 C C . SER A 1 272 ? 8.704 -9.327 -17.381 1.00 92.19 272 SER A C 1
ATOM 2202 O O . SER A 1 272 ? 8.536 -9.821 -16.269 1.00 92.19 272 SER A O 1
ATOM 2204 N N . TYR A 1 273 ? 7.716 -9.208 -18.272 1.00 95.12 273 TYR A N 1
ATOM 2205 C CA . TYR A 1 273 ? 6.333 -9.619 -18.029 1.00 95.12 273 TYR A CA 1
ATOM 2206 C C . TYR A 1 273 ? 6.239 -11.105 -17.659 1.00 95.12 273 TYR A C 1
ATOM 2208 O O . TYR A 1 273 ? 5.661 -11.444 -16.627 1.00 95.12 273 TYR A O 1
ATOM 2216 N N . VAL A 1 274 ? 6.854 -11.999 -18.444 1.00 95.50 274 VAL A N 1
ATOM 2217 C CA . VAL A 1 274 ? 6.825 -13.447 -18.165 1.00 95.50 274 VAL A CA 1
ATOM 2218 C C . VAL A 1 274 ? 7.467 -13.773 -16.816 1.00 95.50 274 VAL A C 1
ATOM 2220 O O . VAL A 1 274 ? 6.941 -14.599 -16.070 1.00 95.50 274 VAL A O 1
ATOM 2223 N N . ASN A 1 275 ? 8.570 -13.108 -16.466 1.00 94.25 275 ASN A N 1
ATOM 2224 C CA . ASN A 1 275 ? 9.221 -13.293 -15.168 1.00 94.25 275 ASN A CA 1
ATOM 2225 C C . ASN A 1 275 ? 8.348 -12.804 -14.005 1.00 94.25 275 ASN A C 1
ATOM 2227 O O . ASN A 1 275 ? 8.297 -13.462 -12.970 1.00 94.25 275 ASN A O 1
ATOM 2231 N N . VAL A 1 276 ? 7.640 -11.686 -14.176 1.00 96.19 276 VAL A N 1
ATOM 2232 C CA . VAL A 1 276 ? 6.718 -11.139 -13.169 1.00 96.19 276 VAL A CA 1
ATOM 2233 C C . VAL A 1 276 ? 5.539 -12.081 -12.944 1.00 96.19 276 VAL A C 1
ATOM 2235 O O . VAL A 1 276 ? 5.287 -12.485 -11.811 1.00 96.19 276 VAL A O 1
ATOM 2238 N N . ILE A 1 277 ? 4.842 -12.477 -14.014 1.00 97.75 277 ILE A N 1
ATOM 2239 C CA . ILE A 1 277 ? 3.685 -13.376 -13.910 1.00 97.75 277 ILE A CA 1
ATOM 2240 C C . ILE A 1 277 ? 4.107 -14.752 -13.378 1.00 97.75 277 ILE A C 1
ATOM 2242 O O . ILE A 1 277 ? 3.413 -15.312 -12.532 1.00 97.75 277 ILE A O 1
ATOM 2246 N N . GLY A 1 278 ? 5.261 -15.272 -13.808 1.00 96.38 278 GLY A N 1
ATOM 2247 C CA . GLY A 1 278 ? 5.847 -16.496 -13.254 1.00 96.38 278 GLY A CA 1
ATOM 2248 C C . GLY A 1 278 ? 6.145 -16.379 -11.758 1.00 96.38 278 GLY A C 1
ATOM 2249 O O . GLY A 1 278 ? 5.704 -17.218 -10.977 1.00 96.38 278 GLY A O 1
ATOM 2250 N N . GLY A 1 279 ? 6.789 -15.286 -11.336 1.00 95.50 279 GLY A N 1
ATOM 2251 C CA . GLY A 1 279 ? 7.062 -15.011 -9.924 1.00 95.50 279 GLY A CA 1
ATOM 2252 C C . GLY A 1 279 ? 5.791 -14.916 -9.072 1.00 95.50 279 GLY A C 1
ATOM 2253 O O . GLY A 1 279 ? 5.759 -15.424 -7.951 1.00 95.50 279 GLY A O 1
ATOM 2254 N N . PHE A 1 280 ? 4.709 -14.341 -9.605 1.00 97.81 280 PHE A N 1
ATOM 2255 C CA . PHE A 1 280 ? 3.399 -14.368 -8.943 1.00 97.81 280 PHE A CA 1
ATOM 2256 C C . PHE A 1 280 ? 2.786 -15.771 -8.906 1.00 97.81 280 PHE A C 1
ATOM 2258 O O . PHE A 1 280 ? 2.153 -16.127 -7.913 1.00 97.81 280 PHE A O 1
ATOM 2265 N N . GLY A 1 281 ? 3.004 -16.585 -9.940 1.00 97.69 281 GLY A N 1
ATOM 2266 C CA . GLY A 1 281 ? 2.657 -18.005 -9.947 1.00 97.69 281 GLY A CA 1
ATOM 2267 C C . GLY A 1 281 ? 3.337 -18.781 -8.820 1.00 97.69 281 GLY A C 1
ATOM 2268 O O . GLY A 1 281 ? 2.658 -19.473 -8.058 1.00 97.69 281 GLY A O 1
ATOM 2269 N N . ASP A 1 282 ? 4.651 -18.612 -8.662 1.00 96.81 282 ASP A N 1
ATOM 2270 C CA . ASP A 1 282 ? 5.421 -19.220 -7.570 1.00 96.81 282 ASP A CA 1
ATOM 2271 C C . ASP A 1 282 ? 4.922 -18.737 -6.199 1.00 96.81 282 ASP A C 1
ATOM 2273 O O . ASP A 1 282 ? 4.703 -19.540 -5.288 1.00 96.81 282 ASP A O 1
ATOM 2277 N N . GLY A 1 283 ? 4.662 -17.432 -6.064 1.00 96.75 283 GLY A N 1
ATOM 2278 C CA . GLY A 1 283 ? 4.089 -16.844 -4.852 1.00 96.75 283 GLY A CA 1
ATOM 2279 C C . GLY A 1 283 ? 2.723 -17.437 -4.492 1.00 96.75 283 GLY A C 1
ATOM 2280 O O . GLY A 1 283 ? 2.493 -17.808 -3.341 1.00 96.75 283 GLY A O 1
ATOM 2281 N N . LEU A 1 284 ? 1.827 -17.603 -5.471 1.00 98.25 284 LEU A N 1
ATOM 2282 C CA . LEU A 1 284 ? 0.512 -18.215 -5.261 1.00 98.25 284 LEU A CA 1
ATOM 2283 C C . LEU A 1 284 ? 0.602 -19.686 -4.849 1.00 98.25 284 LEU A C 1
ATOM 2285 O O . LEU A 1 284 ? -0.215 -20.129 -4.042 1.00 98.25 284 LEU A O 1
ATOM 2289 N N . ILE A 1 285 ? 1.580 -20.443 -5.356 1.00 97.69 285 ILE A N 1
ATOM 2290 C CA . ILE A 1 285 ? 1.820 -21.822 -4.905 1.00 97.69 285 ILE A CA 1
ATOM 2291 C C . ILE A 1 285 ? 2.132 -21.836 -3.404 1.00 97.69 285 ILE A C 1
ATOM 2293 O O . ILE A 1 285 ? 1.507 -22.603 -2.670 1.00 97.69 285 ILE A O 1
ATOM 2297 N N . LEU A 1 286 ? 3.049 -20.979 -2.947 1.00 97.00 286 LEU A N 1
ATOM 2298 C CA . LEU A 1 286 ? 3.436 -20.899 -1.534 1.00 97.00 286 LEU A CA 1
ATOM 2299 C C 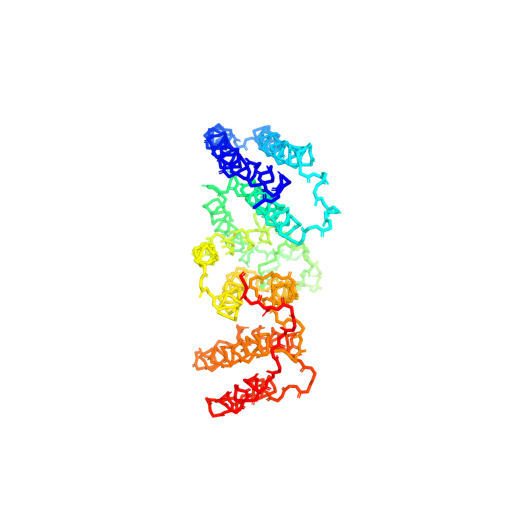. LEU A 1 286 ? 2.262 -20.459 -0.651 1.00 97.00 286 LEU A C 1
ATOM 2301 O O . LEU A 1 286 ? 1.925 -21.144 0.311 1.00 97.00 286 LEU A O 1
ATOM 2305 N N . LEU A 1 287 ? 1.564 -19.386 -1.028 1.00 97.75 287 LEU A N 1
ATOM 2306 C CA . LEU A 1 287 ? 0.409 -18.884 -0.275 1.00 97.75 287 LEU A CA 1
ATOM 2307 C C . LEU A 1 287 ? -0.695 -19.942 -0.139 1.00 97.75 287 LEU A C 1
ATOM 2309 O O . LEU A 1 287 ? -1.287 -20.093 0.927 1.00 97.75 287 LEU A O 1
ATOM 2313 N N . ARG A 1 288 ? -0.960 -20.719 -1.197 1.00 96.12 288 ARG A N 1
ATOM 2314 C CA . ARG A 1 288 ? -1.941 -21.816 -1.159 1.00 96.12 288 ARG A CA 1
ATOM 2315 C C . ARG A 1 288 ? -1.478 -22.970 -0.267 1.00 96.12 288 ARG A C 1
ATOM 2317 O O . ARG A 1 288 ? -2.308 -23.539 0.437 1.00 96.12 288 ARG A O 1
ATOM 2324 N N . GLN A 1 289 ? -0.187 -23.311 -0.273 1.00 96.88 289 GLN A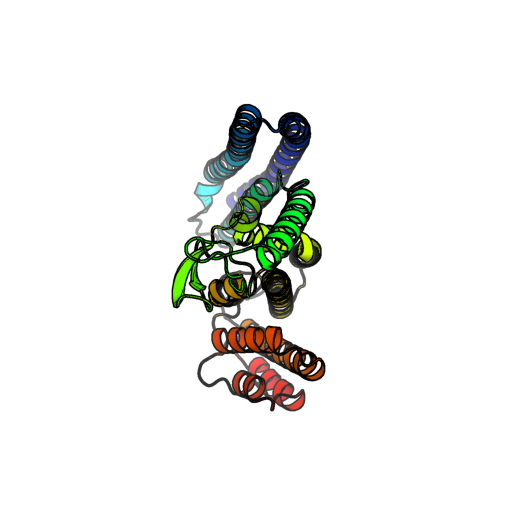 N 1
ATOM 2325 C CA . GLN A 1 289 ? 0.379 -24.322 0.633 1.00 96.88 289 GLN A CA 1
ATOM 2326 C C . GLN A 1 289 ? 0.242 -23.906 2.103 1.00 96.88 289 GLN A C 1
ATOM 2328 O O . GLN A 1 289 ? -0.096 -24.741 2.944 1.00 96.88 289 GLN A O 1
ATOM 2333 N N . ASP A 1 290 ? 0.409 -22.615 2.381 1.00 96.94 290 ASP A N 1
ATOM 2334 C CA . ASP A 1 290 ? 0.262 -22.032 3.716 1.00 96.94 290 ASP A CA 1
ATOM 2335 C C . ASP A 1 290 ? -1.209 -21.785 4.115 1.00 96.94 290 ASP A C 1
ATOM 2337 O O . ASP A 1 290 ? -1.489 -21.349 5.230 1.00 96.94 290 ASP A O 1
ATOM 2341 N N . ASN A 1 291 ? -2.171 -22.111 3.238 1.00 97.19 291 ASN A N 1
ATOM 2342 C CA . ASN A 1 291 ? -3.600 -21.796 3.375 1.00 97.19 291 ASN A CA 1
ATOM 2343 C C . ASN A 1 291 ? -3.889 -20.298 3.583 1.00 97.19 291 ASN A C 1
ATOM 2345 O O . ASN A 1 291 ? -4.887 -19.929 4.209 1.00 97.19 291 ASN A O 1
ATOM 2349 N N . ASP A 1 292 ? -3.052 -19.423 3.031 1.00 97.62 292 ASP A N 1
ATOM 2350 C CA . ASP A 1 292 ? -3.239 -17.982 3.104 1.00 97.62 292 ASP A CA 1
ATOM 2351 C C . ASP A 1 292 ? -4.210 -17.483 2.032 1.00 97.62 292 ASP A C 1
ATOM 2353 O O . ASP A 1 292 ? -3.837 -16.942 0.988 1.00 97.62 292 ASP A O 1
ATOM 2357 N N . THR A 1 293 ? -5.501 -17.694 2.280 1.00 96.88 293 THR A N 1
ATOM 2358 C CA . THR A 1 293 ? -6.548 -17.350 1.313 1.00 96.88 293 THR A CA 1
ATOM 2359 C C . THR A 1 293 ? -6.699 -15.845 1.104 1.00 96.88 293 THR A C 1
ATOM 2361 O O . THR A 1 293 ? -7.135 -15.429 0.034 1.00 96.88 293 THR A O 1
ATOM 2364 N N . LEU A 1 294 ? -6.347 -15.030 2.106 1.00 97.06 294 LEU A N 1
ATOM 2365 C CA . LEU A 1 294 ? -6.467 -13.572 2.048 1.00 97.06 294 LEU A CA 1
ATOM 2366 C C . LEU A 1 294 ? -5.487 -12.987 1.029 1.00 97.06 294 LEU A C 1
ATOM 2368 O O . LEU A 1 294 ? -5.892 -12.297 0.091 1.00 97.06 294 LEU A O 1
ATOM 2372 N N . ILE A 1 295 ? -4.198 -13.285 1.195 1.00 98.19 295 ILE A N 1
ATOM 2373 C CA . ILE A 1 295 ? -3.163 -12.729 0.325 1.00 98.19 295 ILE A CA 1
ATOM 2374 C C . ILE A 1 295 ? -3.144 -13.432 -1.028 1.00 98.19 295 ILE A C 1
ATOM 2376 O O . ILE A 1 295 ? -2.924 -12.763 -2.037 1.00 98.19 295 ILE A O 1
ATOM 2380 N N . ALA A 1 296 ? -3.479 -14.727 -1.095 1.00 98.31 296 ALA A N 1
ATOM 2381 C CA . ALA A 1 296 ? -3.672 -15.396 -2.379 1.00 98.31 296 ALA A CA 1
ATOM 2382 C C . ALA A 1 296 ? -4.757 -14.704 -3.222 1.00 98.31 296 ALA A C 1
ATOM 2384 O O . ALA A 1 296 ? -4.527 -14.418 -4.393 1.00 98.31 296 ALA A O 1
ATOM 2385 N N . ALA A 1 297 ? -5.908 -14.363 -2.631 1.00 98.06 297 ALA A N 1
ATOM 2386 C CA . ALA A 1 297 ? -6.981 -13.685 -3.356 1.00 98.06 297 ALA A CA 1
ATOM 2387 C C . ALA A 1 297 ? -6.577 -12.284 -3.843 1.00 98.06 297 ALA A C 1
ATOM 2389 O O . ALA A 1 297 ? -6.960 -11.882 -4.942 1.00 98.06 297 ALA A O 1
ATOM 2390 N N . LEU A 1 298 ? -5.820 -11.519 -3.048 1.00 98.38 298 LEU A N 1
ATOM 2391 C CA . LEU A 1 298 ? -5.304 -10.217 -3.483 1.00 98.38 298 LEU A CA 1
ATOM 2392 C C . LEU A 1 298 ? -4.284 -10.358 -4.621 1.00 98.38 298 LEU A C 1
ATOM 2394 O O . LEU A 1 298 ? -4.390 -9.647 -5.618 1.00 98.38 298 LEU A O 1
ATOM 2398 N N . LEU A 1 299 ? -3.340 -11.296 -4.510 1.00 98.56 299 LEU A N 1
ATOM 2399 C CA . LEU A 1 299 ? -2.343 -11.533 -5.552 1.00 98.56 299 LEU A CA 1
ATOM 2400 C C . LEU A 1 299 ? -2.988 -12.021 -6.858 1.00 98.56 299 LEU A C 1
ATOM 2402 O O . LEU A 1 299 ? -2.598 -11.569 -7.930 1.00 98.56 299 LEU A O 1
ATOM 2406 N N . GLU A 1 300 ? -4.020 -12.866 -6.794 1.00 98.56 300 GLU A N 1
ATOM 2407 C CA . GLU A 1 300 ? -4.797 -13.243 -7.981 1.00 98.56 300 GLU A CA 1
ATOM 2408 C C . GLU A 1 300 ? -5.438 -12.033 -8.673 1.00 98.56 300 GLU A C 1
ATOM 2410 O O . GLU A 1 300 ? -5.457 -11.971 -9.900 1.00 98.56 300 GLU A O 1
ATOM 2415 N N . ASP A 1 301 ? -5.944 -11.055 -7.921 1.00 98.50 301 ASP A N 1
ATOM 2416 C CA . ASP A 1 301 ? -6.521 -9.851 -8.523 1.00 98.50 301 ASP A CA 1
ATOM 2417 C C . ASP A 1 301 ? -5.475 -8.913 -9.116 1.00 98.50 301 ASP A C 1
ATOM 2419 O O . ASP A 1 301 ? -5.732 -8.307 -10.156 1.00 98.50 301 ASP A O 1
ATOM 2423 N N . ILE A 1 302 ? -4.281 -8.852 -8.526 1.00 98.38 302 ILE A N 1
ATOM 2424 C CA . ILE A 1 302 ? -3.135 -8.166 -9.133 1.00 98.38 302 ILE A CA 1
ATOM 2425 C C . ILE A 1 302 ? -2.741 -8.862 -10.443 1.00 98.38 302 ILE A C 1
ATOM 2427 O O . ILE A 1 302 ? -2.583 -8.192 -11.461 1.00 98.38 302 ILE A O 1
ATOM 2431 N N . VAL A 1 303 ? -2.673 -10.199 -10.464 1.00 98.19 303 VAL A N 1
ATOM 2432 C CA . VAL A 1 303 ? -2.421 -10.970 -11.694 1.00 98.19 303 VAL A CA 1
ATOM 2433 C C . VAL A 1 303 ? -3.495 -10.676 -12.743 1.00 98.19 303 VAL A C 1
ATOM 2435 O O . VAL A 1 303 ? -3.149 -10.392 -13.884 1.00 98.19 303 VAL A O 1
ATOM 2438 N N . ARG A 1 304 ? -4.786 -10.676 -12.381 1.00 97.88 304 ARG A N 1
ATOM 2439 C CA . ARG A 1 304 ? -5.884 -10.333 -13.309 1.00 97.88 304 ARG A CA 1
ATOM 2440 C C . ARG A 1 304 ? -5.758 -8.915 -13.864 1.00 97.88 304 ARG A C 1
ATOM 2442 O O . ARG A 1 304 ? -6.066 -8.706 -15.032 1.00 97.88 304 ARG A O 1
ATOM 2449 N N . ALA A 1 305 ? -5.338 -7.958 -13.040 1.00 97.06 305 ALA A N 1
ATOM 2450 C CA . ALA A 1 305 ? -5.199 -6.562 -13.442 1.00 97.06 305 ALA A CA 1
ATOM 2451 C C . ALA A 1 305 ? -3.986 -6.317 -14.355 1.00 97.06 305 ALA A C 1
ATOM 2453 O O . ALA A 1 305 ? -4.038 -5.428 -15.201 1.00 97.06 305 ALA A O 1
ATOM 2454 N N . LEU A 1 306 ? -2.919 -7.106 -14.200 1.00 95.19 306 LEU A N 1
ATOM 2455 C CA . LEU A 1 306 ? -1.703 -7.025 -15.016 1.00 95.19 306 LEU A CA 1
ATOM 2456 C C . LEU A 1 306 ? -1.743 -7.914 -16.266 1.00 95.19 306 LEU A C 1
ATOM 2458 O O . LEU A 1 306 ? -0.984 -7.678 -17.205 1.00 95.19 306 LEU A O 1
ATOM 2462 N N . ALA A 1 307 ? -2.589 -8.947 -16.280 1.00 95.75 307 ALA A N 1
ATOM 2463 C CA . ALA A 1 307 ? -2.645 -9.924 -17.357 1.00 95.75 307 ALA A CA 1
ATOM 2464 C C . ALA A 1 307 ? -2.968 -9.273 -18.708 1.00 95.75 307 ALA A C 1
ATOM 2466 O O . ALA A 1 307 ? -3.953 -8.544 -18.864 1.00 95.75 307 ALA A O 1
ATOM 2467 N N . ARG A 1 308 ? -2.172 -9.610 -19.724 1.00 92.94 308 ARG A N 1
ATOM 2468 C CA . ARG A 1 308 ? -2.463 -9.223 -21.108 1.00 92.94 308 ARG A CA 1
ATOM 2469 C C . ARG A 1 308 ? -3.679 -10.013 -21.630 1.00 92.94 308 ARG A C 1
ATOM 2471 O O . ARG A 1 308 ? -3.882 -11.163 -21.233 1.00 92.94 308 ARG A O 1
ATOM 2478 N N . PRO A 1 309 ? -4.501 -9.445 -22.534 1.00 90.38 309 PRO A N 1
ATOM 2479 C CA . PRO A 1 309 ? -5.674 -10.142 -23.059 1.00 90.38 309 PRO A CA 1
ATOM 2480 C C . PRO A 1 309 ? -5.320 -11.484 -23.720 1.00 90.38 309 PRO A C 1
ATOM 2482 O O . PRO A 1 309 ? -4.558 -11.518 -24.684 1.00 90.38 309 PRO A O 1
ATOM 2485 N N . GLY A 1 310 ? -5.911 -12.579 -23.227 1.00 89.94 310 GLY A N 1
ATOM 2486 C CA . GLY A 1 310 ? -5.682 -13.935 -23.747 1.00 89.94 310 GLY A CA 1
ATOM 2487 C C . GLY A 1 310 ? -4.311 -14.531 -23.405 1.00 89.94 310 GLY A C 1
ATOM 2488 O O . GLY A 1 310 ? -3.853 -15.439 -24.099 1.00 89.94 310 GLY A O 1
ATOM 2489 N N . ASP A 1 311 ? -3.633 -14.008 -22.381 1.00 94.50 311 ASP A N 1
ATOM 2490 C CA . ASP A 1 311 ? -2.341 -14.521 -21.935 1.00 94.50 311 ASP A CA 1
ATOM 2491 C C . ASP A 1 311 ? -2.479 -15.857 -21.191 1.00 94.50 311 ASP A C 1
ATOM 2493 O O . ASP A 1 311 ? -2.902 -15.916 -20.035 1.00 94.50 311 ASP A O 1
ATOM 2497 N N . GLY A 1 312 ? -2.086 -16.947 -21.850 1.00 96.31 312 GLY A N 1
ATOM 2498 C CA . GLY A 1 312 ? -2.233 -18.284 -21.274 1.00 96.31 312 GLY A CA 1
ATOM 2499 C C . GLY A 1 312 ? -1.321 -18.567 -20.068 1.00 96.31 312 GLY A C 1
ATOM 2500 O O . GLY A 1 312 ? -1.628 -19.469 -19.289 1.00 96.31 312 GLY A O 1
ATOM 2501 N N . LEU A 1 313 ? -0.248 -17.791 -19.853 1.00 97.88 313 LEU A N 1
ATOM 2502 C CA . LEU A 1 313 ? 0.564 -17.900 -18.635 1.00 97.88 313 LEU A CA 1
ATOM 2503 C C . LEU A 1 313 ? -0.215 -17.389 -17.418 1.00 97.88 313 LEU A C 1
ATOM 2505 O O . LEU A 1 313 ? -0.347 -18.113 -16.429 1.00 97.88 313 LEU A O 1
ATOM 2509 N N . ALA A 1 314 ? -0.774 -16.178 -17.499 1.00 98.12 314 ALA A N 1
ATOM 2510 C CA . ALA A 1 314 ? -1.634 -15.633 -16.452 1.00 98.12 314 ALA A CA 1
ATOM 2511 C C . ALA A 1 314 ? -2.871 -16.518 -16.212 1.00 98.12 314 ALA A C 1
ATOM 2513 O O . ALA A 1 314 ? -3.227 -16.776 -15.060 1.00 98.12 314 ALA A O 1
ATOM 2514 N N . GLU A 1 315 ? -3.489 -17.054 -17.271 1.00 98.19 315 GLU A N 1
ATOM 2515 C CA . GLU A 1 315 ? -4.586 -18.024 -17.136 1.00 98.19 315 GLU A CA 1
ATOM 2516 C C . GLU A 1 315 ? -4.153 -19.276 -16.361 1.00 98.19 315 GLU A C 1
ATOM 2518 O O . GLU A 1 315 ? -4.870 -19.712 -15.458 1.00 98.19 315 GLU A O 1
ATOM 2523 N N . ALA A 1 316 ? -2.969 -19.831 -16.646 1.00 98.25 316 ALA A N 1
ATOM 2524 C CA . ALA A 1 316 ? -2.453 -20.998 -15.933 1.00 98.25 316 ALA A CA 1
ATOM 2525 C C . ALA A 1 316 ? -2.205 -20.710 -14.442 1.00 98.25 316 ALA A C 1
ATOM 2527 O O . ALA A 1 316 ? -2.529 -21.545 -13.586 1.00 98.25 316 ALA A O 1
ATOM 2528 N N . VAL A 1 317 ? -1.675 -19.524 -14.121 1.00 98.19 317 VAL A N 1
ATOM 2529 C CA . VAL A 1 317 ? -1.462 -19.048 -12.743 1.00 98.19 317 VAL A CA 1
ATOM 2530 C C . VAL A 1 317 ? -2.790 -18.969 -11.982 1.00 98.19 317 VAL A C 1
ATOM 2532 O O . VAL A 1 317 ? -2.940 -19.563 -10.904 1.00 98.19 317 VAL A O 1
ATOM 2535 N N . LEU A 1 318 ? -3.785 -18.304 -12.572 1.00 97.88 318 LEU A N 1
ATOM 2536 C CA . LEU A 1 318 ? -5.113 -18.121 -11.982 1.00 97.88 318 LEU A CA 1
ATOM 2537 C C . LEU A 1 318 ? -5.889 -19.439 -11.861 1.00 97.88 318 LEU A C 1
ATOM 2539 O O . LEU A 1 318 ? -6.605 -19.642 -10.885 1.00 97.88 318 LEU A O 1
ATOM 2543 N N . ALA A 1 319 ? -5.718 -20.360 -12.811 1.00 97.25 319 ALA A N 1
ATOM 2544 C CA . ALA A 1 319 ? -6.366 -21.671 -12.809 1.00 97.25 319 ALA A CA 1
ATOM 2545 C C . ALA A 1 319 ? -5.667 -22.714 -11.915 1.00 97.25 319 ALA A C 1
ATOM 2547 O O . ALA A 1 319 ? -6.103 -23.864 -11.876 1.00 97.25 319 ALA A O 1
ATOM 2548 N N . ASN A 1 320 ? -4.588 -22.343 -11.212 1.00 96.00 320 ASN A N 1
ATOM 2549 C CA . ASN A 1 320 ? -3.777 -23.261 -10.401 1.00 96.00 320 ASN A CA 1
ATOM 2550 C C . ASN A 1 320 ? -3.227 -24.457 -11.207 1.00 96.00 320 ASN A C 1
ATOM 2552 O O . ASN A 1 320 ? -3.167 -25.586 -10.721 1.00 96.00 320 ASN A O 1
ATOM 2556 N N . THR A 1 321 ? -2.851 -24.204 -12.462 1.00 97.69 321 THR A N 1
ATOM 2557 C CA . THR A 1 321 ? -2.206 -25.181 -13.360 1.00 97.69 321 THR A CA 1
ATOM 2558 C C . THR A 1 321 ? -0.779 -24.781 -13.741 1.00 97.69 321 THR A C 1
ATOM 2560 O O . THR A 1 321 ? -0.067 -25.565 -14.367 1.00 97.69 321 THR A O 1
ATOM 2563 N N . TYR A 1 322 ? -0.351 -23.585 -13.327 1.00 97.94 322 TYR A N 1
ATOM 2564 C CA . TYR A 1 322 ? 1.012 -23.088 -13.462 1.00 97.94 322 TYR A CA 1
ATOM 2565 C C . TYR A 1 322 ? 2.043 -24.013 -12.800 1.00 97.94 322 TYR A C 1
ATOM 2567 O O . TYR A 1 322 ? 1.829 -24.552 -11.713 1.00 97.94 322 TYR A O 1
ATOM 2575 N N . ASN A 1 323 ? 3.177 -24.172 -13.477 1.00 97.00 323 ASN A N 1
ATOM 2576 C CA . ASN A 1 323 ? 4.378 -24.846 -13.003 1.00 97.00 323 ASN A CA 1
ATOM 2577 C C . ASN A 1 323 ? 5.584 -24.367 -13.838 1.00 97.00 323 ASN A C 1
ATOM 2579 O O . ASN A 1 323 ? 5.421 -23.629 -14.812 1.00 97.00 323 ASN A O 1
ATOM 2583 N N . ASN A 1 324 ? 6.788 -24.825 -13.485 1.00 95.50 324 ASN A N 1
ATOM 2584 C CA . ASN A 1 324 ? 8.018 -24.415 -14.163 1.00 95.50 324 ASN A CA 1
ATOM 2585 C C . ASN A 1 324 ? 8.048 -24.775 -15.663 1.00 95.50 324 ASN A C 1
ATOM 2587 O O . ASN A 1 324 ? 8.579 -24.006 -16.452 1.00 95.50 324 ASN A O 1
ATOM 2591 N N . GLU A 1 325 ? 7.441 -25.891 -16.089 1.00 97.38 325 GLU A N 1
ATOM 2592 C CA . GLU A 1 325 ? 7.385 -26.252 -17.518 1.00 97.38 325 GLU A CA 1
ATOM 2593 C C . GLU A 1 325 ? 6.513 -25.269 -18.311 1.00 97.38 325 GLU A C 1
ATOM 2595 O O . GLU A 1 325 ? 6.872 -24.875 -19.421 1.00 97.38 325 GLU A O 1
ATOM 2600 N N . VAL A 1 326 ? 5.380 -24.843 -17.739 1.00 97.38 326 VAL A N 1
ATOM 2601 C CA . VAL A 1 326 ? 4.532 -23.799 -18.333 1.00 97.38 326 VAL A CA 1
ATOM 2602 C C . VAL A 1 326 ? 5.316 -22.492 -18.426 1.00 97.38 326 VAL A C 1
ATOM 2604 O O . VAL A 1 326 ? 5.346 -21.878 -19.488 1.00 97.38 326 VAL A O 1
ATOM 2607 N N . TRP A 1 327 ? 6.002 -22.085 -17.357 1.00 97.62 327 TRP A N 1
ATOM 2608 C CA . TRP A 1 327 ? 6.829 -20.878 -17.376 1.00 97.62 327 TRP A CA 1
ATOM 2609 C C . TRP A 1 327 ? 7.918 -20.927 -18.460 1.00 97.62 327 TRP A C 1
ATOM 2611 O O . TRP A 1 327 ? 8.025 -19.993 -19.256 1.00 97.62 327 TRP A O 1
ATOM 2621 N N . GLU A 1 328 ? 8.673 -22.027 -18.556 1.00 97.50 328 GLU A N 1
ATOM 2622 C CA . GLU A 1 328 ? 9.744 -22.207 -19.548 1.00 97.50 328 GLU A CA 1
ATOM 2623 C C . GLU A 1 328 ? 9.233 -22.062 -20.990 1.00 97.50 328 GLU A C 1
ATOM 2625 O O . GLU A 1 328 ? 9.910 -21.464 -21.832 1.00 97.50 328 GLU A O 1
ATOM 2630 N N . GLN A 1 329 ? 8.022 -22.553 -21.279 1.00 97.56 329 GLN A N 1
ATOM 2631 C CA . GLN A 1 329 ? 7.391 -22.396 -22.594 1.00 97.56 329 GLN A CA 1
ATOM 2632 C C . GLN A 1 329 ? 7.156 -20.922 -22.941 1.00 97.56 329 GLN A C 1
ATOM 2634 O O . GLN A 1 329 ? 7.525 -20.481 -24.032 1.00 97.56 329 GLN A O 1
ATOM 2639 N N . TYR A 1 330 ? 6.582 -20.145 -22.020 1.00 97.12 330 TYR A N 1
ATOM 2640 C CA . TYR A 1 330 ? 6.321 -18.720 -22.245 1.00 97.12 330 TYR A CA 1
ATOM 2641 C C . TYR A 1 330 ? 7.605 -17.885 -22.241 1.00 97.12 330 TYR A C 1
ATOM 2643 O O . TYR A 1 330 ? 7.723 -16.949 -23.033 1.00 97.12 330 TYR A O 1
ATOM 2651 N N . ALA A 1 331 ? 8.604 -18.259 -21.440 1.00 95.88 331 ALA A N 1
ATOM 2652 C CA . ALA A 1 331 ? 9.915 -17.616 -21.447 1.00 95.88 331 ALA A CA 1
ATOM 2653 C C . ALA A 1 331 ? 10.613 -17.790 -22.805 1.00 95.88 331 ALA A C 1
ATOM 2655 O O . ALA A 1 331 ? 11.156 -16.828 -23.352 1.00 95.88 331 ALA A O 1
ATOM 2656 N N . ALA A 1 332 ? 10.542 -18.987 -23.397 1.00 96.31 332 ALA A N 1
ATOM 2657 C CA . ALA A 1 332 ? 11.086 -19.248 -24.727 1.00 96.31 332 ALA A CA 1
ATOM 2658 C C . ALA A 1 332 ? 10.369 -18.455 -25.835 1.00 96.31 332 ALA A C 1
ATOM 2660 O O . ALA A 1 332 ? 11.013 -18.066 -26.811 1.00 96.31 332 ALA A O 1
ATOM 2661 N N . ILE A 1 333 ? 9.061 -18.204 -25.696 1.00 94.75 333 ILE A N 1
ATOM 2662 C CA . ILE A 1 333 ? 8.292 -17.349 -26.617 1.00 94.75 333 ILE A CA 1
ATOM 2663 C C . ILE A 1 333 ? 8.729 -15.886 -26.472 1.00 94.75 333 ILE A C 1
ATOM 2665 O O . ILE A 1 333 ? 9.064 -15.255 -27.471 1.00 94.75 333 ILE A O 1
ATOM 2669 N N . ALA A 1 334 ? 8.797 -15.362 -25.245 1.00 93.75 334 ALA A N 1
ATOM 2670 C CA . ALA A 1 334 ? 9.200 -13.978 -24.983 1.00 93.75 334 ALA A CA 1
ATOM 2671 C C . ALA A 1 334 ? 10.626 -13.666 -25.473 1.00 93.75 334 ALA A C 1
ATOM 2673 O O . ALA A 1 334 ? 10.889 -12.582 -25.987 1.00 93.75 334 ALA A O 1
ATOM 2674 N N . GLN A 1 335 ? 11.548 -14.630 -25.388 1.00 93.94 335 GLN A N 1
ATOM 2675 C CA . GLN A 1 335 ? 12.914 -14.489 -25.909 1.00 93.94 335 GLN A CA 1
ATOM 2676 C C . GLN A 1 335 ? 12.993 -14.365 -27.440 1.00 93.94 335 GLN A C 1
ATOM 2678 O O . GLN A 1 335 ? 14.027 -13.952 -27.966 1.00 93.94 335 GLN A O 1
ATOM 2683 N N . GLN A 1 336 ? 11.929 -14.730 -28.161 1.00 94.25 336 GLN A N 1
ATOM 2684 C CA . GLN A 1 336 ? 11.843 -14.591 -29.618 1.00 94.25 336 GLN A CA 1
ATOM 2685 C C . GLN A 1 336 ? 11.262 -13.238 -30.048 1.00 94.25 336 GLN A C 1
ATOM 2687 O O . GLN A 1 336 ? 11.256 -12.941 -31.246 1.00 94.25 336 GLN A O 1
ATOM 2692 N N . SER A 1 337 ? 10.788 -12.417 -29.106 1.00 91.94 337 SER A N 1
ATOM 2693 C CA . SER A 1 337 ? 10.284 -11.079 -29.403 1.00 91.94 337 SER A CA 1
ATOM 2694 C C . SER A 1 337 ? 11.390 -10.182 -29.975 1.00 91.94 337 SER A C 1
ATOM 2696 O O . SER A 1 337 ? 12.562 -10.304 -29.601 1.00 91.94 337 SER A O 1
ATOM 2698 N N . PRO A 1 338 ? 11.052 -9.264 -30.898 1.00 90.75 338 PRO A N 1
ATOM 2699 C CA . PRO A 1 338 ? 12.029 -8.358 -31.487 1.00 90.75 338 PRO A CA 1
ATOM 2700 C C . PRO A 1 338 ? 12.649 -7.445 -30.423 1.00 90.75 338 PRO A C 1
ATOM 2702 O O . PRO A 1 338 ? 11.992 -7.047 -29.459 1.00 90.75 338 PRO A O 1
ATOM 2705 N N . GLN A 1 339 ? 13.917 -7.065 -30.609 1.00 83.56 339 GLN A N 1
ATOM 2706 C CA . GLN A 1 339 ? 14.501 -5.992 -29.804 1.00 83.56 339 GLN A CA 1
ATOM 2707 C C . GLN A 1 339 ? 13.720 -4.697 -30.046 1.00 83.56 339 GLN A C 1
ATOM 2709 O O . GLN A 1 339 ? 13.349 -4.399 -31.183 1.00 83.56 339 GLN A O 1
ATOM 2714 N N . SER A 1 340 ? 13.454 -3.935 -28.985 1.00 68.31 340 SER A N 1
ATOM 2715 C CA . SER A 1 340 ? 12.819 -2.632 -29.150 1.00 68.31 340 SER A CA 1
ATOM 2716 C C . SER A 1 340 ? 13.772 -1.700 -29.908 1.00 68.31 340 SER A C 1
ATOM 2718 O O . SER A 1 340 ? 14.950 -1.587 -29.572 1.00 68.31 340 SER A O 1
ATOM 2720 N N . GLU A 1 341 ? 13.269 -0.980 -30.914 1.00 57.16 341 GLU A N 1
ATOM 2721 C CA . GLU A 1 341 ? 14.060 0.043 -31.625 1.00 57.16 341 GLU A CA 1
ATOM 2722 C C . GLU A 1 341 ? 14.484 1.201 -30.697 1.00 57.16 341 GLU A C 1
ATOM 2724 O O . GLU A 1 341 ? 15.372 1.982 -31.030 1.00 57.16 341 GLU A O 1
ATOM 2729 N N . LYS A 1 342 ? 13.872 1.301 -29.506 1.00 51.88 342 LYS A N 1
ATOM 2730 C CA . LYS A 1 342 ? 14.120 2.349 -28.509 1.00 51.88 342 LYS A CA 1
ATOM 2731 C C . LYS A 1 342 ? 15.314 2.092 -27.587 1.00 51.88 342 LYS A C 1
ATOM 2733 O O . LYS A 1 342 ? 15.671 2.999 -26.840 1.00 51.88 342 LYS A O 1
ATOM 27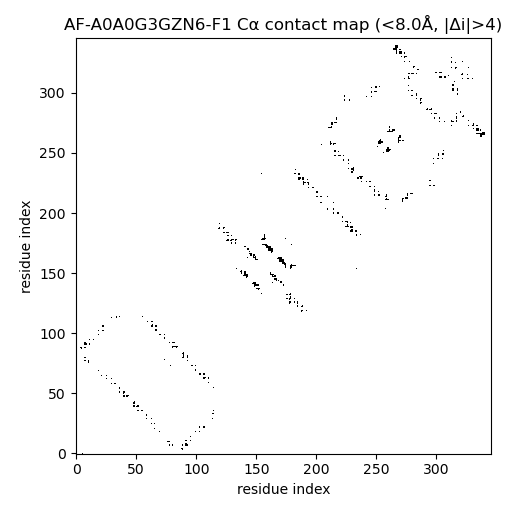38 N N . HIS A 1 343 ? 15.949 0.922 -27.621 1.00 41.91 343 HIS A N 1
ATOM 2739 C CA . HIS A 1 343 ? 17.143 0.635 -26.819 1.00 41.91 343 HIS A CA 1
ATOM 2740 C C . HIS A 1 343 ? 18.251 0.059 -27.696 1.00 41.91 343 HIS A C 1
ATOM 2742 O O . HIS A 1 343 ? 18.540 -1.134 -27.680 1.00 41.91 343 HIS A O 1
ATOM 2748 N N . ASN A 1 344 ? 18.905 0.942 -28.449 1.00 29.16 344 ASN A N 1
ATOM 2749 C CA . ASN A 1 344 ? 20.270 0.685 -28.876 1.00 29.16 344 ASN A CA 1
ATOM 2750 C C . ASN A 1 344 ? 21.179 1.084 -27.698 1.00 29.16 344 ASN A C 1
ATOM 2752 O O . ASN A 1 344 ? 21.219 2.272 -27.370 1.00 29.16 344 ASN A O 1
ATOM 2756 N N . PRO A 1 345 ? 21.850 0.145 -27.009 1.00 35.22 345 PRO A N 1
ATOM 2757 C CA . PRO A 1 345 ? 22.776 0.503 -25.951 1.00 35.22 345 PRO A CA 1
ATOM 2758 C C . PRO A 1 345 ? 24.020 1.120 -26.601 1.00 35.22 345 PRO A C 1
ATOM 2760 O O . PRO A 1 345 ? 24.829 0.419 -27.212 1.00 35.22 345 PRO A O 1
ATOM 2763 N N . LEU A 1 346 ? 24.143 2.441 -26.482 1.00 30.97 346 LEU A N 1
ATOM 2764 C CA . LEU A 1 346 ? 25.388 3.187 -26.654 1.00 30.97 346 LEU A CA 1
ATOM 2765 C C . LEU A 1 346 ? 25.773 3.851 -25.335 1.00 30.97 346 LEU A C 1
ATOM 2767 O O . LEU A 1 346 ? 24.895 4.506 -24.724 1.00 30.97 346 LEU A O 1
#

Secondary structure (DSSP, 8-state):
--HHHHHHHHHHHHHHHHHHHHHHHHHHHHHHHHHHHHHHHT--SHHHHHHHHHHHHHHHHHHHHHHHHHHHHHHHHHGGGTT-S-HHHHHHHHHHHHHHHHHHHHHHHHHHTTTGGGHHHHHHHHHHHHHHHHHHHHHH-B-TTT--B----S--SS-EEEEPTTT--EEEE---HHHHTHHHHHHHHHHHHHHHHHHHHHHHHTSTT--HHHHHHHHHHHHHHHHHHHHHH-HHHHHHHHHHHHHHHHHHHHH-TTT---STTSHHHHHHHHHHHHHHHHHHHHHHHTT-HHHHHHHHHHHHHHPPTT-HHHHHHHTT---HHHHHHHHHHHTTSPPPTT----

Organism: NCBI:txid571915

Nearest PDB structures (foldseek):
  8xyv-assembly2_B  TM=4.790E-01  e=4.386E+00  synthetic construct

Foldseek 3Di:
DDPLLVQLVVVLVVLVVPLVVLVVVLVVLLVVLLVVLVVLVVPPDPVSVVVSVVSLVVSLVVSLVSLVVLVVVLCVRLVVQCPPPDPSSNVSSVVSVVVSVVSNVVSVVCSVCSNLPCLQVVLVVLLVVLVVQCVVCQVCPAAPPPRHRFHDPDLDLAKDWGADPVPRDTDIDHGDPSSVCLLVSLQSNLCVVLVVLVVVLVVVVPDPDDQLLVSLLSVLVSLLSSLVSSCVRPVVSSVVCLVVSLVVSVCSQPPDPSRHLDDPLAQSSQLSLLSNLLSLLVVLVVCVVVVVPPSNVSSLSSLVSSDDVPDVSSVCSNVVNDDVVSSVVSNVVSNPGHHDPPDPDD

Mean predicted aligned error: 13.01 Å